Protein AF-A0A1X6NK67-F1 (afdb_monomer_lite)

Foldseek 3Di:
DADDPPQPDDPDDDDPDDDDDDDDDDDDDFFDDFDPQFKKWAWAPDDQFKTKIAIDRGRAAWPWKAKQNHTWDADNVRITMDGDPDPDGPVQKIWMWTAGPPGDIGTQGIWGGDHPDMTGRDPPPPDDDDDDDDDDDDDDDDDDDDDDDDDDPDDDDAAEAFGWQDAVPDPHHNHYDPQWGWADPDRGTTTTHGVPPDPPVPPPQDAAEAFGWQDADVDPDHNHYDPQWDWADPDRGTTTTHGPDDDD

InterPro domains:
  IPR000254 Cellulose-binding domain [PF00734] (161-189)
  IPR000254 Cellulose-binding domain [PF00734] (210-238)
  IPR000254 Cellulose-binding domain [PS00562] (165-192)
  IPR000254 Cellulose-binding domain [PS00562] (214-241)
  IPR000254 Cellulose-binding domain [PS51164] (157-193)
  IPR000254 Cellulose-binding domain [PS51164] (206-242)
  IPR000254 Cellulose-binding domain [SM00236] (160-193)
  IPR000254 Cellulose-binding domain [SM00236] (209-242)
  IPR035971 Cellulose-binding domain superfamily [SSF57180] (160-192)
  IPR035971 Cellulose-binding domain superfamily [SSF57180] (209-241)
  IPR036908 RlpA-like domain superfamily [SSF50685] (2-57)

Sequence (248 aa):
MDLCPTCPGRGDLDVATPGDGRWDVSWKVVDCPVVPGGPALYLQGSNDWYVKAQVRNVARPIAWVSIGGAPARRTHDHFWMAANPGGRGWAGRVAVSIGLAGGRVAHVGTIPIRSGVVLRGTKGRRGGGTTPATPARRKKGGRGGRRGGGGGHRRGGCAGLWGQCGGARHAGPTCCARGTACRRFHPWYSQCRPAGGGRRRRPRRQCAGLWGQCGGQLHAGPTCCARGTVCRRFHPWYSQCRPARRWA

Secondary structure (DSSP, 8-state):
----TT--STT----SS---S---------PPPPPTT--EEEESS-BTTEEEEEEES-SS-EEEEEETTEEPEEPTTS-EEEE-SSSS--TTEEEEEEEETTS-EEEEEEEE--BTSEEE-B--------------------------------S-PPBPTT-EEE-TT--S--SB-TTEEEEEEETTEEEEEES-S------TT-PBPTT-EEE-TT--S-SSB-TTEEEEEEETTEEEEEE-----

pLDDT: mean 76.85, std 19.35, range [29.0, 96.0]

Structure (mmCIF, N/CA/C/O backbone):
data_AF-A0A1X6NK67-F1
#
_entry.id   AF-A0A1X6NK67-F1
#
loop_
_atom_site.group_PDB
_atom_site.id
_atom_site.type_symbol
_atom_site.label_atom_id
_atom_site.label_alt_id
_atom_site.label_comp_id
_atom_site.label_asym_id
_atom_site.label_entity_id
_atom_site.label_seq_id
_atom_site.pdbx_PDB_ins_code
_atom_site.Cartn_x
_atom_site.Cartn_y
_atom_site.Cartn_z
_atom_site.occupancy
_atom_site.B_iso_or_equiv
_atom_site.auth_seq_id
_atom_site.auth_comp_id
_atom_site.auth_asym_id
_atom_site.auth_atom_id
_atom_site.pdbx_PDB_model_num
ATOM 1 N N . MET A 1 1 ? -3.850 5.625 13.012 1.00 67.56 1 MET A N 1
ATOM 2 C CA . MET A 1 1 ? -4.937 4.667 13.293 1.00 67.56 1 MET A CA 1
ATOM 3 C C . MET A 1 1 ? -4.357 3.278 13.296 1.00 67.56 1 MET A C 1
ATOM 5 O O . MET A 1 1 ? -3.531 2.997 12.432 1.00 67.56 1 MET A O 1
ATOM 9 N N . ASP A 1 2 ? -4.791 2.466 14.249 1.00 74.00 2 ASP A N 1
ATOM 10 C CA . ASP A 1 2 ? -4.280 1.120 14.477 1.00 74.00 2 ASP A CA 1
ATOM 11 C C . ASP A 1 2 ? -5.439 0.125 14.616 1.00 74.00 2 ASP A C 1
ATOM 13 O O . ASP A 1 2 ? -6.600 0.517 14.772 1.00 74.00 2 ASP A O 1
ATOM 17 N N . LEU A 1 3 ? -5.118 -1.159 14.518 1.00 80.69 3 LEU A N 1
ATOM 18 C CA . LEU A 1 3 ? -5.995 -2.228 14.967 1.00 80.69 3 LEU A CA 1
ATOM 19 C C . LEU A 1 3 ? -5.996 -2.233 16.501 1.00 80.69 3 LEU A C 1
ATOM 21 O O . LEU A 1 3 ? -4.939 -2.078 17.096 1.00 80.69 3 LEU A O 1
ATOM 25 N N . CYS A 1 4 ? -7.148 -2.471 17.128 1.00 83.31 4 CYS A N 1
ATOM 26 C CA . CYS A 1 4 ? -7.247 -2.722 18.567 1.00 83.31 4 CYS A CA 1
ATOM 27 C C . CYS A 1 4 ? -7.317 -4.241 18.812 1.00 83.31 4 CYS A C 1
ATOM 29 O O . CYS A 1 4 ? -8.394 -4.823 18.667 1.00 83.31 4 CYS A O 1
ATOM 31 N N . PRO A 1 5 ? -6.208 -4.931 19.145 1.00 82.19 5 PRO A N 1
ATOM 32 C CA . PRO A 1 5 ? -6.212 -6.390 19.281 1.00 82.19 5 PRO A CA 1
ATOM 33 C C . PRO A 1 5 ? -6.882 -6.864 20.577 1.00 82.19 5 PRO A C 1
ATOM 35 O O . PRO A 1 5 ? -7.204 -8.039 20.708 1.00 82.19 5 PRO A O 1
ATOM 38 N N . THR A 1 6 ? -7.048 -5.962 21.544 1.00 83.00 6 THR A N 1
ATOM 39 C CA . THR A 1 6 ? -7.580 -6.223 22.887 1.00 83.00 6 THR A CA 1
ATOM 40 C C . THR A 1 6 ? -9.040 -5.801 23.049 1.00 83.00 6 THR A C 1
ATOM 42 O O . THR A 1 6 ? -9.601 -5.988 24.127 1.00 83.00 6 THR A O 1
ATOM 45 N N . CYS A 1 7 ? -9.657 -5.236 22.007 1.00 84.38 7 CYS A N 1
ATOM 46 C CA . CYS A 1 7 ? -11.056 -4.830 22.013 1.00 84.38 7 CYS A CA 1
ATOM 47 C C . CYS A 1 7 ? -11.967 -6.076 22.010 1.00 84.38 7 CYS A C 1
ATOM 49 O O . CYS A 1 7 ? -11.909 -6.853 21.052 1.00 84.38 7 CYS A O 1
ATOM 51 N N . PRO A 1 8 ? -12.765 -6.311 23.070 1.00 79.12 8 PRO A N 1
ATOM 52 C CA . PRO A 1 8 ? -13.545 -7.541 23.223 1.00 79.12 8 PRO A CA 1
ATOM 53 C C . PRO A 1 8 ? -14.760 -7.635 22.288 1.00 79.12 8 PRO A C 1
ATOM 55 O O . PRO A 1 8 ? -15.172 -8.746 21.948 1.00 79.12 8 PRO A O 1
ATOM 58 N N . GLY A 1 9 ? -15.343 -6.505 21.880 1.00 80.44 9 GLY A N 1
ATOM 59 C CA . GLY A 1 9 ? -16.602 -6.440 21.142 1.00 80.44 9 GLY A CA 1
ATOM 60 C C . GLY A 1 9 ? -16.500 -5.827 19.745 1.00 80.44 9 GLY A C 1
ATOM 61 O O . GLY A 1 9 ? -15.597 -5.058 19.411 1.00 80.44 9 GLY A O 1
ATOM 62 N N . ARG A 1 10 ? -17.494 -6.139 18.902 1.00 82.31 10 ARG A N 1
ATOM 63 C CA . ARG A 1 10 ? -17.772 -5.336 17.702 1.00 82.31 10 ARG A CA 1
ATOM 64 C C . ARG A 1 10 ? -18.359 -4.004 18.157 1.00 82.31 10 ARG A C 1
ATOM 66 O O . ARG A 1 10 ? -19.406 -4.008 18.788 1.00 82.31 10 ARG A O 1
ATOM 73 N N . GLY A 1 11 ? -17.732 -2.894 17.783 1.00 85.31 11 GLY A N 1
ATOM 74 C CA . GLY A 1 11 ? -18.158 -1.564 18.234 1.00 85.31 11 GLY A CA 1
ATOM 75 C C . GLY A 1 11 ? -17.128 -0.871 19.117 1.00 85.31 11 GLY A C 1
ATOM 76 O O . GLY A 1 11 ? -17.154 0.350 19.220 1.00 85.31 11 GLY A O 1
ATOM 77 N N . ASP A 1 12 ? -16.186 -1.619 19.677 1.00 89.19 12 ASP A N 1
ATOM 78 C CA . ASP A 1 12 ? -15.188 -1.070 20.585 1.00 89.19 12 ASP A CA 1
ATOM 79 C C . ASP A 1 12 ? -14.117 -0.280 19.817 1.00 89.19 12 ASP A C 1
ATOM 81 O O . ASP A 1 12 ? -13.639 -0.705 18.758 1.00 89.19 12 ASP A O 1
ATOM 85 N N . LEU A 1 13 ? -13.727 0.873 20.362 1.00 87.69 13 LEU A N 1
ATOM 86 C CA . LEU A 1 13 ? -12.708 1.762 19.807 1.00 87.69 13 LEU A CA 1
ATOM 87 C C . LEU A 1 13 ? -11.645 2.060 20.868 1.00 87.69 13 LEU A C 1
ATOM 89 O O . LEU A 1 13 ? -11.980 2.354 22.011 1.00 87.69 13 LEU A O 1
ATOM 93 N N . ASP A 1 14 ? -10.376 2.042 20.460 1.00 87.00 14 ASP A N 1
ATOM 94 C CA . ASP A 1 14 ? -9.252 2.526 21.266 1.00 87.00 14 ASP A CA 1
ATOM 95 C C . ASP A 1 14 ? -8.885 3.941 20.794 1.00 87.00 14 ASP A C 1
ATOM 97 O O . ASP A 1 14 ? -8.358 4.134 19.690 1.00 87.00 14 ASP A O 1
ATOM 101 N N . VAL A 1 15 ? -9.290 4.951 21.568 1.00 86.62 15 VAL A N 1
ATOM 102 C CA . VAL A 1 15 ? -9.183 6.370 21.199 1.00 86.62 15 VAL A CA 1
ATOM 103 C C . VAL A 1 15 ? -7.924 7.001 21.788 1.00 86.62 15 VAL A C 1
ATOM 105 O O . VAL A 1 15 ? -7.499 6.679 22.886 1.00 86.62 15 VAL A O 1
ATOM 108 N N . ALA A 1 16 ? -7.325 7.944 21.057 1.00 79.19 16 ALA A N 1
ATOM 109 C CA . ALA A 1 16 ? -6.038 8.541 21.422 1.00 79.19 16 ALA A CA 1
ATOM 110 C C . ALA A 1 16 ? -6.087 9.498 22.633 1.00 79.19 16 ALA A C 1
ATOM 112 O O . ALA A 1 16 ? -5.034 9.956 23.077 1.00 79.19 16 ALA A O 1
ATOM 113 N N . THR A 1 17 ? -7.278 9.854 23.126 1.00 73.75 17 THR A N 1
ATOM 114 C CA . THR A 1 17 ? -7.430 10.795 24.241 1.00 73.75 17 THR A CA 1
ATOM 115 C C . THR A 1 17 ? -6.973 10.136 25.546 1.00 73.75 17 THR A C 1
ATOM 117 O O . THR A 1 17 ? -7.500 9.079 25.887 1.00 73.75 17 THR A O 1
ATOM 120 N N . PRO A 1 18 ? -6.030 10.735 26.295 1.00 61.00 18 PRO A N 1
ATOM 121 C CA . PRO A 1 18 ? -5.609 10.207 27.588 1.00 61.00 18 PRO A CA 1
ATOM 122 C C . PRO A 1 18 ? -6.770 10.224 28.589 1.00 61.00 18 PRO A C 1
ATOM 124 O O . PRO A 1 18 ? -7.401 11.261 28.786 1.00 61.00 18 PRO A O 1
ATOM 127 N N . GLY A 1 19 ? -7.026 9.089 29.229 1.00 64.12 19 GLY A N 1
ATOM 128 C CA . GLY A 1 19 ? -8.018 8.926 30.287 1.00 64.12 19 GLY A CA 1
ATOM 129 C C . GLY A 1 19 ? -8.094 7.463 30.711 1.00 64.12 19 GLY A C 1
ATOM 130 O O . GLY A 1 19 ? -7.788 6.570 29.918 1.00 64.12 19 GLY A O 1
ATOM 131 N N . ASP A 1 20 ? -8.460 7.207 31.958 1.00 70.81 20 ASP A N 1
ATOM 132 C CA . ASP A 1 20 ? -8.783 5.874 32.446 1.00 70.81 20 ASP A CA 1
ATOM 133 C C . ASP A 1 20 ? -10.293 5.633 32.343 1.00 70.81 20 ASP A C 1
ATOM 135 O O . ASP A 1 20 ? -11.113 6.473 32.702 1.00 70.81 20 ASP A O 1
ATOM 139 N N . GLY A 1 21 ? -10.679 4.478 31.804 1.00 78.50 21 GLY A N 1
ATOM 140 C CA . GLY A 1 21 ? -12.081 4.081 31.757 1.00 78.50 21 GLY A CA 1
ATOM 141 C C . GLY A 1 21 ? -12.489 3.336 30.496 1.00 78.50 21 GLY A C 1
ATOM 142 O O . GLY A 1 21 ? -11.739 3.187 29.532 1.00 78.50 21 GLY A O 1
ATOM 143 N N . ARG A 1 22 ? -13.719 2.831 30.542 1.00 83.75 22 ARG A N 1
ATOM 144 C CA . ARG A 1 22 ? -14.476 2.333 29.396 1.00 83.75 22 ARG A CA 1
ATOM 145 C C . ARG A 1 22 ? -15.760 3.143 29.363 1.00 83.75 22 ARG A C 1
ATOM 147 O O . ARG A 1 22 ? -16.429 3.243 30.388 1.00 83.75 22 ARG A O 1
ATOM 154 N N . TRP A 1 23 ? -16.077 3.722 28.215 1.00 84.75 23 TRP A N 1
ATOM 155 C CA . TRP A 1 23 ? -17.250 4.571 28.047 1.00 84.75 23 TRP A CA 1
ATOM 156 C C . TRP A 1 23 ? -18.179 3.960 27.013 1.00 84.75 23 TRP A C 1
ATOM 158 O O . TRP A 1 23 ? -17.719 3.492 25.968 1.00 84.75 23 TRP A O 1
ATOM 168 N N . ASP A 1 24 ? -19.479 4.018 27.286 1.00 88.44 24 ASP A N 1
ATOM 169 C CA . ASP A 1 24 ? -20.486 3.714 26.282 1.00 88.44 24 ASP A CA 1
ATOM 170 C C . ASP A 1 24 ? -20.481 4.825 25.237 1.00 88.44 24 ASP A C 1
ATOM 172 O O . ASP A 1 24 ? -20.685 6.005 25.531 1.00 88.44 24 ASP A O 1
ATOM 176 N N . VAL A 1 25 ? -20.207 4.442 23.995 1.00 86.88 25 VAL A N 1
ATOM 177 C CA . VAL A 1 25 ? -20.088 5.372 22.878 1.00 86.88 25 VAL A CA 1
ATOM 178 C C . VAL A 1 25 ? -21.004 4.952 21.744 1.00 86.88 25 VAL A C 1
ATOM 180 O O . VAL A 1 25 ? -21.196 3.770 21.467 1.00 86.88 25 VAL A O 1
ATOM 183 N N . SER A 1 26 ? -21.527 5.946 21.033 1.00 90.69 26 SER A N 1
ATOM 184 C CA . SER A 1 26 ? -22.133 5.743 19.723 1.00 90.69 26 SER A CA 1
ATOM 185 C C . SER A 1 26 ? -21.230 6.361 18.665 1.00 90.69 26 SER A C 1
ATOM 187 O O . SER A 1 26 ? -20.706 7.464 18.827 1.00 90.69 26 SER A O 1
ATOM 189 N N . TRP A 1 27 ? -21.013 5.637 17.572 1.00 91.06 27 TRP A N 1
ATOM 190 C CA . TRP A 1 27 ? -20.201 6.127 16.470 1.00 91.06 27 TRP A CA 1
ATOM 191 C C . TRP A 1 27 ? -20.790 5.716 15.132 1.00 91.06 27 TRP A C 1
ATOM 193 O O . TRP A 1 27 ? -21.501 4.721 14.997 1.00 91.06 27 TRP A O 1
ATOM 203 N N . LYS A 1 28 ? -20.462 6.509 14.115 1.00 91.00 28 LYS A N 1
ATOM 204 C CA . LYS A 1 28 ? -20.767 6.216 12.720 1.00 91.00 28 LYS A CA 1
ATOM 205 C C . LYS A 1 28 ? -19.564 6.553 11.859 1.00 91.00 28 LYS A C 1
ATOM 207 O O . LYS A 1 28 ? -18.843 7.512 12.130 1.00 91.00 28 LYS A O 1
ATOM 212 N N . VAL A 1 29 ? -19.363 5.778 10.800 1.00 86.88 29 VAL A N 1
ATOM 213 C CA . VAL A 1 29 ? -18.390 6.134 9.765 1.00 86.88 29 VAL A CA 1
ATOM 214 C C . VAL A 1 29 ? -18.924 7.349 9.011 1.00 86.88 29 VAL A C 1
ATOM 216 O O . VAL A 1 29 ? -20.074 7.352 8.574 1.00 86.88 29 VAL A O 1
ATOM 219 N N . VAL A 1 30 ? -18.089 8.371 8.854 1.00 89.38 30 VAL A N 1
ATOM 220 C CA . VAL A 1 30 ? -18.401 9.578 8.081 1.00 89.38 30 VAL A CA 1
ATOM 221 C C . VAL A 1 30 ? -17.431 9.726 6.916 1.00 89.38 30 VAL A C 1
ATOM 223 O O . VAL A 1 30 ? -16.313 9.206 6.959 1.00 89.38 30 VAL A O 1
ATOM 226 N N . ASP A 1 31 ? -17.860 10.440 5.876 1.00 89.31 31 ASP A N 1
ATOM 227 C CA . ASP A 1 31 ? -16.992 10.761 4.747 1.00 89.31 31 ASP A CA 1
ATOM 228 C C . ASP A 1 31 ? -15.830 11.650 5.234 1.00 89.31 31 ASP A C 1
ATOM 230 O O . ASP A 1 31 ? -16.035 12.671 5.892 1.00 89.31 31 ASP A O 1
ATOM 234 N N . CYS A 1 32 ? -14.592 11.258 4.927 1.00 86.00 32 CYS A N 1
ATOM 235 C CA . CYS A 1 32 ? -13.406 12.025 5.283 1.00 86.00 32 CYS A CA 1
ATOM 236 C C . CYS A 1 32 ? -13.299 13.294 4.420 1.00 86.00 32 CYS A C 1
ATOM 238 O O . CYS A 1 32 ? -13.512 13.220 3.202 1.00 86.00 32 CYS A O 1
ATOM 240 N N . PRO A 1 33 ? -12.867 14.434 4.992 1.00 88.50 33 PRO A N 1
ATOM 241 C CA . PRO A 1 33 ? -12.468 15.583 4.192 1.00 88.50 33 PRO A CA 1
ATOM 242 C C . PRO A 1 33 ? -11.281 15.191 3.303 1.00 88.50 33 PRO A C 1
ATOM 244 O O . PRO A 1 33 ? -10.284 14.638 3.772 1.00 88.50 33 PRO A O 1
ATOM 247 N N . VAL A 1 34 ? -11.393 15.453 2.001 1.00 85.81 34 VAL A N 1
ATOM 248 C CA . VAL A 1 34 ? -10.333 15.169 1.025 1.00 85.81 34 VAL A CA 1
ATOM 249 C C . VAL A 1 34 ? -9.595 16.445 0.660 1.00 85.81 34 VAL A C 1
ATOM 251 O O . VAL A 1 34 ? -10.205 17.492 0.451 1.00 85.81 34 VAL A O 1
ATOM 254 N N . VAL A 1 35 ? -8.271 16.356 0.537 1.00 82.75 35 VAL A N 1
ATOM 255 C CA . VAL A 1 35 ? -7.471 17.486 0.055 1.00 82.75 35 VAL A CA 1
ATOM 256 C C . VAL A 1 35 ? -7.536 17.581 -1.474 1.00 82.75 35 VAL A C 1
ATOM 258 O O . VAL A 1 35 ? -7.634 16.542 -2.150 1.00 82.75 35 VAL A O 1
ATOM 261 N N . PRO A 1 36 ? -7.431 18.794 -2.052 1.00 82.12 36 PRO A N 1
ATOM 262 C CA . PRO A 1 36 ? -7.308 18.972 -3.494 1.00 82.12 36 PRO A CA 1
ATOM 263 C C . PRO A 1 36 ? -6.190 18.109 -4.098 1.00 82.12 36 PRO A C 1
ATOM 265 O O . PRO A 1 36 ? -5.158 17.846 -3.478 1.00 82.12 36 PRO A O 1
ATOM 268 N N . GLY A 1 37 ? -6.400 17.644 -5.332 1.00 77.38 37 GLY A N 1
ATOM 269 C CA . GLY A 1 37 ? -5.453 16.766 -6.033 1.00 77.38 37 GLY A CA 1
ATOM 270 C C . GLY A 1 37 ? -5.796 15.272 -5.999 1.00 77.38 37 GLY A C 1
ATOM 271 O O . GLY A 1 37 ? -5.020 14.476 -6.523 1.00 77.38 37 GLY A O 1
ATOM 272 N N . GLY A 1 38 ? -6.951 14.898 -5.436 1.00 85.88 38 GLY A N 1
ATOM 273 C CA . GLY A 1 38 ? -7.543 13.563 -5.570 1.00 85.88 38 GLY A CA 1
ATOM 274 C C . GLY A 1 38 ? -6.764 12.428 -4.885 1.00 85.88 38 GLY A C 1
ATOM 275 O O . GLY A 1 38 ? -5.817 12.690 -4.132 1.00 85.88 38 GLY A O 1
ATOM 276 N N . PRO A 1 39 ? -7.163 11.164 -5.122 1.00 90.62 39 PRO A N 1
ATOM 277 C CA . PRO A 1 39 ? -6.537 9.999 -4.503 1.00 90.62 39 PRO A CA 1
ATOM 278 C C . PRO A 1 39 ? -5.036 9.908 -4.805 1.00 90.62 39 PRO A C 1
ATOM 280 O O . PRO A 1 39 ? -4.586 10.200 -5.916 1.00 90.62 39 PRO A O 1
ATOM 283 N N . ALA A 1 40 ? -4.260 9.466 -3.817 1.00 91.75 40 ALA A N 1
ATOM 284 C CA . ALA A 1 40 ? -2.813 9.298 -3.917 1.00 91.75 40 ALA A CA 1
ATOM 285 C C . ALA A 1 40 ? -2.385 7.898 -3.461 1.00 91.75 40 ALA A C 1
ATOM 287 O O . ALA A 1 40 ? -3.104 7.223 -2.723 1.00 91.75 40 ALA A O 1
ATOM 288 N N . LEU A 1 41 ? -1.199 7.469 -3.884 1.00 95.19 41 LEU A N 1
ATOM 289 C CA . LEU A 1 41 ? -0.646 6.149 -3.595 1.00 95.19 41 LEU A CA 1
ATOM 290 C C . LEU A 1 41 ? 0.749 6.268 -2.992 1.00 95.19 41 LEU A C 1
ATOM 292 O O . LEU A 1 41 ? 1.581 7.009 -3.502 1.00 95.19 41 LEU A O 1
ATOM 296 N N . TYR A 1 42 ? 1.035 5.506 -1.944 1.00 94.19 42 TYR A N 1
ATOM 297 C CA . TYR A 1 42 ? 2.400 5.279 -1.472 1.00 94.19 42 TYR A CA 1
ATOM 298 C C . TYR A 1 42 ? 2.794 3.836 -1.778 1.00 94.19 42 TYR A C 1
ATOM 300 O O . TYR A 1 42 ? 2.109 2.908 -1.347 1.00 94.19 42 TYR A O 1
ATOM 308 N N . LEU A 1 43 ? 3.874 3.641 -2.534 1.00 93.19 43 LEU A N 1
ATOM 309 C CA . LEU A 1 43 ? 4.343 2.304 -2.897 1.00 93.19 43 LEU A CA 1
ATOM 310 C C . LEU A 1 43 ? 5.479 1.846 -1.982 1.00 93.19 43 LEU A C 1
ATOM 312 O O . LEU A 1 43 ? 6.396 2.616 -1.684 1.00 93.19 43 LEU A O 1
ATOM 316 N N . GLN A 1 44 ? 5.453 0.573 -1.590 1.00 88.38 44 GLN A N 1
ATOM 317 C CA . GLN A 1 44 ? 6.485 -0.040 -0.753 1.00 88.38 44 GLN A CA 1
ATOM 318 C C . GLN A 1 44 ? 6.995 -1.331 -1.396 1.00 88.38 44 GLN A C 1
ATOM 320 O O . GLN A 1 44 ? 6.221 -2.253 -1.626 1.00 88.38 44 GLN A O 1
ATOM 325 N N . GLY A 1 45 ? 8.295 -1.415 -1.692 1.00 84.50 45 GLY A N 1
ATOM 326 C CA . GLY A 1 45 ? 8.903 -2.626 -2.268 1.00 84.50 45 GLY A CA 1
ATOM 327 C C . GLY A 1 45 ? 8.301 -3.060 -3.613 1.00 84.50 45 GLY A C 1
ATOM 328 O O . GLY A 1 45 ? 8.370 -4.233 -3.966 1.00 84.50 45 GLY A O 1
ATOM 329 N N . SER A 1 46 ? 7.677 -2.130 -4.337 1.00 88.75 46 SER A N 1
ATOM 330 C CA . SER A 1 46 ? 7.040 -2.384 -5.629 1.00 88.75 46 SER A CA 1
ATOM 331 C C . SER A 1 46 ? 8.062 -2.406 -6.762 1.00 88.75 46 SER A C 1
ATOM 333 O O . SER A 1 46 ? 9.046 -1.662 -6.738 1.00 88.75 46 SER A O 1
ATOM 335 N N . ASN A 1 47 ? 7.794 -3.242 -7.757 1.00 86.69 47 ASN A N 1
ATOM 336 C CA . ASN A 1 47 ? 8.551 -3.416 -8.988 1.00 86.69 47 ASN A CA 1
ATOM 337 C C . ASN A 1 47 ? 7.585 -3.716 -10.151 1.00 86.69 47 ASN A C 1
ATOM 339 O O . ASN A 1 47 ? 6.368 -3.686 -9.991 1.00 86.69 47 ASN A O 1
ATOM 343 N N . ASP A 1 48 ? 8.126 -3.997 -11.331 1.00 86.38 48 ASP A N 1
ATOM 344 C CA . ASP A 1 48 ? 7.329 -4.123 -12.553 1.00 86.38 48 ASP A CA 1
ATOM 345 C C . ASP A 1 48 ? 6.370 -5.325 -12.605 1.00 86.38 48 ASP A C 1
ATOM 347 O O . ASP A 1 48 ? 5.439 -5.370 -13.410 1.00 86.38 48 ASP A O 1
ATOM 351 N N . TRP A 1 49 ? 6.596 -6.301 -11.732 1.00 84.12 49 TRP A N 1
ATOM 352 C CA . TRP A 1 49 ? 5.842 -7.551 -11.650 1.00 84.12 49 TRP A CA 1
ATOM 353 C C . TRP A 1 49 ? 4.933 -7.605 -10.430 1.00 84.12 49 TRP A C 1
ATOM 355 O O . TRP A 1 49 ? 4.123 -8.519 -10.292 1.00 84.12 49 TRP A O 1
ATOM 365 N N . TYR A 1 50 ? 5.098 -6.655 -9.516 1.00 87.31 50 TYR A N 1
ATOM 366 C CA . TYR A 1 50 ? 4.449 -6.669 -8.224 1.00 87.31 50 TYR A CA 1
ATOM 367 C C . TYR A 1 50 ? 4.341 -5.258 -7.668 1.00 87.31 50 TYR A C 1
ATOM 369 O O . TYR A 1 50 ? 5.339 -4.555 -7.504 1.00 87.31 50 TYR A O 1
ATOM 377 N N . VAL A 1 51 ? 3.133 -4.862 -7.294 1.00 93.12 51 VAL A N 1
ATOM 378 C CA . VAL A 1 51 ? 2.879 -3.559 -6.686 1.00 93.12 51 VAL A CA 1
ATOM 379 C C . VAL A 1 51 ? 2.187 -3.761 -5.349 1.00 93.12 51 VAL A C 1
ATOM 381 O O . VAL A 1 51 ? 1.188 -4.470 -5.249 1.00 93.12 51 VAL A O 1
ATOM 384 N N . LYS A 1 52 ? 2.722 -3.089 -4.329 1.00 94.31 52 LYS A N 1
ATOM 385 C CA . LYS A 1 52 ? 2.166 -2.970 -2.982 1.00 94.31 52 LYS A CA 1
ATOM 386 C C . LYS A 1 52 ? 1.921 -1.494 -2.702 1.00 94.31 52 LYS A C 1
ATOM 388 O O . LYS A 1 52 ? 2.862 -0.729 -2.473 1.00 94.31 52 LYS A O 1
ATOM 393 N N . ALA A 1 53 ? 0.654 -1.103 -2.760 1.00 95.69 53 ALA A N 1
ATOM 394 C CA . ALA A 1 53 ? 0.210 0.281 -2.737 1.00 95.69 53 ALA A CA 1
ATOM 395 C C . ALA A 1 53 ? -0.672 0.570 -1.520 1.00 95.69 53 ALA A C 1
ATOM 397 O O . ALA A 1 53 ? -1.670 -0.106 -1.284 1.00 95.69 53 ALA A O 1
ATOM 398 N N . GLN A 1 54 ? -0.332 1.608 -0.765 1.00 96.00 54 GLN A N 1
ATOM 399 C CA . GLN A 1 54 ? -1.215 2.184 0.240 1.00 96.00 54 GLN A CA 1
ATOM 400 C C . GLN A 1 54 ? -1.992 3.330 -0.401 1.00 96.00 54 GLN A C 1
ATOM 402 O O . GLN A 1 54 ? -1.399 4.293 -0.891 1.00 96.00 54 GLN A O 1
ATOM 407 N N . VAL A 1 55 ? -3.316 3.221 -0.384 1.00 94.56 55 VAL A N 1
ATOM 408 C CA . VAL A 1 55 ? -4.227 4.253 -0.884 1.00 94.56 55 VAL A CA 1
ATOM 409 C C . VAL A 1 55 ? -4.387 5.353 0.158 1.00 94.56 55 VAL A C 1
ATOM 411 O O . VAL A 1 55 ? -4.509 5.080 1.351 1.00 94.56 55 VAL A O 1
ATOM 414 N N . ARG A 1 56 ? -4.380 6.604 -0.300 1.00 92.44 56 ARG A N 1
ATOM 415 C CA . ARG A 1 56 ? -4.488 7.810 0.524 1.00 92.44 56 ARG A CA 1
ATOM 416 C C . ARG A 1 56 ? -5.451 8.810 -0.117 1.00 92.44 56 ARG A C 1
ATOM 418 O O . ARG A 1 56 ? -5.657 8.782 -1.329 1.00 92.44 56 ARG A O 1
ATOM 425 N N . ASN A 1 57 ? -5.964 9.736 0.694 1.00 91.81 57 ASN A N 1
ATOM 426 C CA . ASN A 1 57 ? -6.819 10.849 0.263 1.00 91.81 57 ASN A CA 1
ATOM 427 C C . ASN A 1 57 ? -8.101 10.409 -0.474 1.00 91.81 57 ASN A C 1
ATOM 429 O O . ASN A 1 57 ? -8.397 10.878 -1.573 1.00 91.81 57 ASN A O 1
ATOM 433 N N . VAL A 1 58 ? -8.843 9.475 0.124 1.00 91.69 58 VAL A N 1
ATOM 434 C CA . VAL A 1 58 ? -10.174 9.054 -0.333 1.00 91.69 58 VAL A CA 1
ATOM 435 C C . VAL A 1 58 ? -11.196 9.335 0.763 1.00 91.69 58 VAL A C 1
ATOM 437 O O . VAL A 1 58 ? -10.897 9.155 1.938 1.00 91.69 58 VAL A O 1
ATOM 440 N N . ALA A 1 59 ? -12.393 9.780 0.374 1.00 87.06 59 ALA A N 1
ATOM 441 C CA . ALA A 1 59 ? -13.428 10.190 1.325 1.00 87.06 59 ALA A CA 1
ATOM 442 C C . ALA A 1 59 ? -14.104 9.004 2.027 1.00 87.06 59 ALA A C 1
ATOM 444 O O . ALA A 1 59 ? -14.655 9.160 3.104 1.00 87.06 59 ALA A O 1
ATOM 445 N N . ARG A 1 60 ? -14.092 7.815 1.418 1.00 89.56 60 ARG A N 1
ATOM 446 C CA . ARG A 1 60 ? -14.851 6.651 1.888 1.00 89.56 60 ARG A CA 1
ATOM 447 C C . ARG A 1 60 ? -13.962 5.434 2.102 1.00 89.56 60 ARG A C 1
ATOM 449 O O . ARG A 1 60 ? -12.912 5.342 1.457 1.00 89.56 60 ARG A O 1
ATOM 456 N N . PRO A 1 61 ? -14.398 4.472 2.937 1.00 90.56 61 PRO A N 1
ATOM 457 C CA . PRO A 1 61 ? -13.743 3.177 3.042 1.00 90.56 61 PRO A CA 1
ATOM 458 C C . PRO A 1 61 ? -13.567 2.520 1.671 1.00 90.56 61 PRO A C 1
ATOM 460 O O . PRO A 1 61 ? -14.436 2.604 0.802 1.00 90.56 61 PRO A O 1
ATOM 463 N N . ILE A 1 62 ? -12.429 1.859 1.484 1.00 92.81 62 ILE A N 1
ATOM 464 C CA . ILE A 1 62 ? -12.072 1.202 0.226 1.00 92.81 62 ILE A CA 1
ATOM 465 C C . ILE A 1 62 ? -12.648 -0.212 0.239 1.00 92.81 62 ILE A C 1
ATOM 467 O O . ILE A 1 62 ? -12.281 -1.014 1.097 1.00 92.81 62 ILE A O 1
ATOM 471 N N . ALA A 1 63 ? -13.518 -0.514 -0.721 1.00 87.56 63 ALA A N 1
ATOM 472 C CA . ALA A 1 63 ? -14.104 -1.838 -0.907 1.00 87.56 63 ALA A CA 1
ATOM 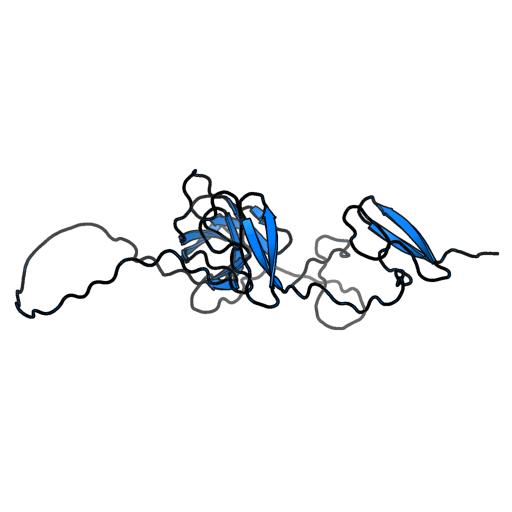473 C C . ALA A 1 63 ? -13.167 -2.762 -1.701 1.00 87.56 63 ALA A C 1
ATOM 475 O O . ALA A 1 63 ? -12.996 -3.926 -1.348 1.00 87.56 63 ALA A O 1
ATOM 476 N N . TRP A 1 64 ? -12.525 -2.242 -2.751 1.00 90.00 64 TRP A N 1
ATOM 477 C CA . TRP A 1 64 ? -11.593 -3.000 -3.586 1.00 90.00 64 TRP A CA 1
ATOM 478 C C . TRP A 1 64 ? -10.578 -2.089 -4.279 1.00 90.00 64 TRP A C 1
ATOM 480 O O . TRP A 1 64 ? -10.797 -0.886 -4.437 1.00 90.00 64 TRP A O 1
ATOM 490 N N . VAL A 1 65 ? -9.467 -2.670 -4.732 1.00 93.62 65 VAL A N 1
ATOM 491 C CA . VAL A 1 65 ? -8.464 -1.988 -5.560 1.00 93.62 65 VAL A CA 1
ATOM 492 C C . VAL A 1 65 ? -8.095 -2.883 -6.739 1.00 93.62 65 VAL A C 1
ATOM 494 O O . VAL A 1 65 ? -7.927 -4.089 -6.575 1.00 93.62 65 VAL A O 1
ATOM 497 N N . SER A 1 66 ? -7.956 -2.288 -7.921 1.00 88.44 66 SER A N 1
ATOM 498 C CA . SER A 1 66 ? -7.397 -2.928 -9.112 1.00 88.44 66 SER A CA 1
ATOM 499 C C . SER A 1 66 ? -6.104 -2.227 -9.514 1.00 88.44 66 SER A C 1
ATOM 501 O O . SER A 1 66 ? -6.047 -0.994 -9.563 1.00 88.44 66 SER A O 1
ATOM 503 N N . ILE A 1 67 ? -5.068 -3.016 -9.788 1.00 91.88 67 ILE A N 1
ATOM 504 C CA . ILE A 1 67 ? -3.722 -2.553 -10.125 1.00 91.88 67 ILE A CA 1
ATOM 505 C C . ILE A 1 67 ? -3.320 -3.198 -11.450 1.00 91.88 67 ILE A C 1
ATOM 507 O O . ILE A 1 67 ? -3.181 -4.414 -11.542 1.00 91.88 67 ILE A O 1
ATOM 511 N N . GLY A 1 68 ? -3.173 -2.387 -12.496 1.00 87.75 68 GLY A N 1
ATOM 512 C CA . GLY A 1 68 ? -2.835 -2.869 -13.837 1.00 87.75 68 GLY A CA 1
ATOM 513 C C . GLY A 1 68 ? -3.880 -3.828 -14.411 1.00 87.75 68 GLY A C 1
ATOM 514 O O . GLY A 1 68 ? -3.525 -4.714 -15.178 1.00 87.75 68 GLY A O 1
ATOM 515 N N . GLY A 1 69 ? -5.143 -3.692 -13.991 1.00 82.06 69 GLY A N 1
ATOM 516 C CA . GLY A 1 69 ? -6.244 -4.594 -14.340 1.00 82.06 69 GLY A CA 1
ATOM 517 C C . GLY A 1 69 ? -6.394 -5.799 -13.406 1.00 82.06 69 GLY A C 1
ATOM 518 O O . GLY A 1 69 ? -7.464 -6.399 -13.369 1.00 82.06 69 GLY A O 1
ATOM 519 N N . ALA A 1 70 ? -5.389 -6.121 -12.589 1.00 83.19 70 ALA A N 1
ATOM 520 C CA . ALA A 1 70 ? -5.457 -7.242 -11.656 1.00 83.19 70 ALA A CA 1
ATOM 521 C C . ALA A 1 70 ? -6.168 -6.858 -10.345 1.00 83.19 70 ALA A C 1
ATOM 523 O O . ALA A 1 70 ? -5.923 -5.765 -9.820 1.00 83.19 70 ALA A O 1
ATOM 524 N N . PRO A 1 71 ? -7.014 -7.735 -9.774 1.00 85.56 71 PRO A N 1
ATOM 525 C CA . PRO A 1 71 ? -7.592 -7.512 -8.454 1.00 85.56 71 PRO A CA 1
ATOM 526 C C . PRO A 1 71 ? -6.496 -7.549 -7.382 1.00 85.56 71 PRO A C 1
ATOM 528 O O . PRO A 1 71 ? -5.703 -8.488 -7.311 1.00 85.56 71 PRO A O 1
ATOM 531 N N . ALA A 1 72 ? -6.449 -6.523 -6.534 1.00 91.25 72 ALA A N 1
ATOM 532 C CA . ALA A 1 72 ? -5.477 -6.434 -5.455 1.00 91.25 72 ALA A CA 1
ATOM 533 C C . ALA A 1 72 ? -6.042 -6.992 -4.145 1.00 91.25 72 ALA A C 1
ATOM 535 O O . ALA A 1 72 ? -7.210 -6.794 -3.807 1.00 91.25 72 ALA A O 1
ATOM 536 N N . ARG A 1 73 ? -5.184 -7.645 -3.361 1.00 88.88 73 ARG A N 1
ATOM 537 C CA . ARG A 1 73 ? -5.517 -8.160 -2.029 1.00 88.88 73 ARG A CA 1
ATOM 538 C C . ARG A 1 73 ? -5.102 -7.169 -0.953 1.00 88.88 73 ARG A C 1
ATOM 540 O O . ARG A 1 73 ? -3.977 -6.671 -0.976 1.00 88.88 73 ARG A O 1
ATOM 547 N N . ARG A 1 74 ? -5.988 -6.920 0.011 1.00 87.38 74 ARG A N 1
ATOM 548 C CA . ARG A 1 74 ? -5.678 -6.106 1.189 1.00 87.38 74 ARG A CA 1
ATOM 549 C C . ARG A 1 74 ? -4.746 -6.865 2.135 1.00 87.38 74 ARG A C 1
ATOM 551 O O . ARG A 1 74 ? -4.932 -8.056 2.375 1.00 87.38 74 ARG A O 1
ATOM 558 N N . THR A 1 75 ? -3.764 -6.167 2.686 1.00 84.69 75 THR A N 1
ATOM 559 C CA . THR A 1 75 ? -2.838 -6.678 3.698 1.00 84.69 75 THR A CA 1
ATOM 560 C C . THR A 1 75 ? -3.187 -6.175 5.092 1.00 84.69 75 THR A C 1
ATOM 562 O O . THR A 1 75 ? -3.910 -5.190 5.256 1.00 84.69 75 THR A O 1
ATOM 565 N N . HIS A 1 76 ? -2.617 -6.828 6.108 1.00 82.81 76 HIS A N 1
ATOM 566 C CA . HIS A 1 76 ? -2.760 -6.411 7.504 1.00 82.81 76 HIS A CA 1
ATOM 567 C C . HIS A 1 76 ? -2.139 -5.030 7.780 1.00 82.81 76 HIS A C 1
ATOM 569 O O . HIS A 1 76 ? -2.600 -4.322 8.661 1.00 82.81 76 HIS A O 1
ATOM 575 N N . ASP A 1 77 ? -1.125 -4.613 7.015 1.00 82.88 77 ASP A N 1
ATOM 576 C CA . ASP A 1 77 ? -0.432 -3.326 7.175 1.00 82.88 77 ASP A CA 1
ATOM 577 C C . ASP A 1 77 ? -1.053 -2.189 6.342 1.00 82.88 77 ASP A C 1
ATOM 579 O O . ASP A 1 77 ? -0.403 -1.184 6.063 1.00 82.88 77 ASP A O 1
ATOM 583 N N . HIS A 1 78 ? -2.328 -2.327 5.960 1.00 87.44 78 HIS A N 1
ATOM 584 C CA . HIS A 1 78 ? -3.099 -1.326 5.210 1.00 87.44 78 HIS A CA 1
ATOM 585 C C . HIS A 1 78 ? -2.559 -1.017 3.801 1.00 87.44 78 HIS A C 1
ATOM 587 O O . HIS A 1 78 ? -2.725 0.095 3.290 1.00 87.44 78 HIS A O 1
ATOM 593 N N . PHE A 1 79 ? -1.965 -2.009 3.139 1.00 94.00 79 PHE A N 1
ATOM 594 C CA . PHE A 1 79 ? -1.624 -1.957 1.719 1.00 94.00 79 PHE A CA 1
ATOM 595 C C . PHE A 1 79 ? -2.562 -2.839 0.888 1.00 94.00 79 PHE A C 1
ATOM 597 O O . PHE A 1 79 ? -3.304 -3.681 1.393 1.00 94.00 79 PHE A O 1
ATOM 604 N N . TRP A 1 80 ? -2.507 -2.628 -0.420 1.00 95.56 80 TRP A N 1
ATOM 605 C CA . TRP A 1 80 ? -3.132 -3.449 -1.443 1.00 95.56 80 TRP A CA 1
ATOM 606 C C . TRP A 1 80 ? -2.046 -3.998 -2.355 1.00 95.56 80 TRP A C 1
ATOM 608 O O . TRP A 1 80 ? -1.194 -3.243 -2.826 1.00 95.56 80 TRP A O 1
ATOM 618 N N . MET A 1 81 ? -2.059 -5.308 -2.573 1.00 92.81 81 MET A N 1
ATOM 619 C CA . MET A 1 81 ? -1.016 -6.014 -3.310 1.00 92.81 81 MET A CA 1
ATOM 620 C C . MET A 1 81 ? -1.585 -6.718 -4.529 1.00 92.81 81 MET A C 1
ATOM 622 O O . MET A 1 81 ? -2.560 -7.459 -4.409 1.00 92.81 81 MET A O 1
ATOM 626 N N . ALA A 1 82 ? -0.938 -6.536 -5.674 1.00 88.12 82 ALA A N 1
ATOM 627 C CA . ALA A 1 82 ? -1.213 -7.299 -6.883 1.00 88.12 82 ALA A CA 1
ATOM 628 C C . ALA A 1 82 ? 0.097 -7.717 -7.550 1.00 88.12 82 ALA A C 1
ATOM 630 O O . ALA A 1 82 ? 1.051 -6.935 -7.619 1.00 88.12 82 ALA A O 1
ATOM 631 N N . ALA A 1 83 ? 0.116 -8.948 -8.052 1.00 85.88 83 ALA A N 1
ATOM 632 C CA . ALA A 1 83 ? 1.120 -9.411 -8.996 1.00 85.88 83 ALA A CA 1
ATOM 633 C C . ALA A 1 83 ? 0.609 -9.185 -10.423 1.00 85.88 83 ALA A C 1
ATOM 635 O O . ALA A 1 83 ? -0.601 -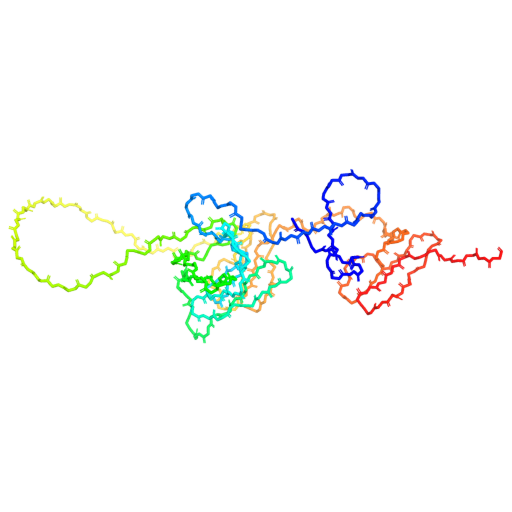9.179 -10.661 1.00 85.88 83 ALA A O 1
ATOM 636 N N . ASN A 1 84 ? 1.526 -8.996 -11.364 1.00 77.12 84 ASN A N 1
ATOM 637 C CA . ASN A 1 84 ? 1.176 -8.873 -12.768 1.00 77.12 84 ASN A CA 1
ATOM 638 C C . ASN A 1 84 ? 0.651 -10.223 -13.302 1.00 77.12 84 ASN A C 1
ATOM 640 O O . ASN A 1 84 ? 1.350 -11.230 -13.171 1.00 77.12 84 ASN A O 1
ATOM 644 N N . PRO A 1 85 ? -0.560 -10.263 -13.887 1.00 64.56 85 PRO A N 1
ATOM 645 C CA . PRO A 1 85 ? -1.170 -11.502 -14.358 1.00 64.56 85 PRO A CA 1
ATOM 646 C C . PRO A 1 85 ? -0.631 -11.976 -15.716 1.00 64.56 85 PRO A C 1
ATOM 648 O O . PRO A 1 85 ? -0.797 -13.143 -16.056 1.00 64.56 85 PRO A O 1
ATOM 651 N N . GLY A 1 86 ? -0.007 -11.101 -16.509 1.00 64.56 86 GLY A N 1
ATOM 652 C CA . GLY A 1 86 ? 0.549 -11.441 -17.816 1.00 64.56 86 GLY A CA 1
ATOM 653 C C . GLY A 1 86 ? 2.061 -11.563 -17.724 1.00 64.56 86 GLY A C 1
ATOM 654 O O . GLY A 1 86 ? 2.705 -10.715 -17.120 1.00 64.56 86 GLY A O 1
ATOM 655 N N . GLY A 1 87 ? 2.662 -12.571 -18.359 1.00 65.81 87 GLY A N 1
ATOM 656 C CA . GLY A 1 87 ? 4.117 -12.810 -18.376 1.00 65.81 87 GLY A CA 1
ATOM 657 C C . GLY A 1 87 ? 4.996 -11.680 -18.956 1.00 65.81 87 GLY A C 1
ATOM 658 O O . GLY A 1 87 ? 6.149 -11.924 -19.302 1.00 65.81 87 GLY A O 1
ATOM 659 N N . ARG A 1 88 ? 4.480 -10.450 -19.077 1.00 73.94 88 ARG A N 1
ATOM 660 C CA . ARG A 1 88 ? 5.189 -9.202 -19.370 1.00 73.94 88 ARG A CA 1
ATOM 661 C C . ARG A 1 88 ? 4.881 -8.178 -18.279 1.00 73.94 88 ARG A C 1
ATOM 663 O O . ARG A 1 88 ? 3.714 -7.909 -18.016 1.00 73.94 88 ARG A O 1
ATOM 670 N N . GLY A 1 89 ? 5.925 -7.595 -17.693 1.00 77.69 89 GLY A N 1
ATOM 671 C CA . GLY A 1 89 ? 5.831 -6.579 -16.648 1.00 77.69 89 GLY A CA 1
ATOM 672 C C . GLY A 1 89 ? 5.081 -5.315 -17.097 1.00 77.69 89 GLY A C 1
ATOM 673 O O . GLY A 1 89 ? 4.826 -5.111 -18.284 1.00 77.69 89 GLY A O 1
ATOM 674 N N . TRP A 1 90 ? 4.707 -4.460 -16.146 1.00 86.06 90 TRP A N 1
ATOM 675 C CA . TRP A 1 90 ? 3.963 -3.219 -16.395 1.00 86.06 90 TRP A CA 1
ATOM 676 C C . TRP A 1 90 ? 4.798 -2.083 -17.034 1.00 86.06 90 TRP A C 1
ATOM 678 O O . TRP A 1 90 ? 4.349 -0.938 -17.098 1.00 86.06 90 TRP A O 1
ATOM 688 N N . ALA A 1 91 ? 6.009 -2.364 -17.525 1.00 88.75 91 ALA A N 1
ATOM 689 C CA . ALA A 1 91 ? 6.912 -1.401 -18.161 1.00 88.75 91 ALA A CA 1
ATOM 690 C C . ALA A 1 91 ? 7.149 -0.121 -17.326 1.00 88.75 91 ALA A C 1
ATOM 692 O O . ALA A 1 91 ? 7.246 0.997 -17.838 1.00 88.75 91 ALA A O 1
ATOM 693 N N . GLY A 1 92 ? 7.224 -0.280 -16.007 1.00 89.06 92 GLY A N 1
ATOM 694 C CA . GLY A 1 92 ? 7.499 0.760 -15.027 1.00 89.06 92 GLY A CA 1
ATOM 695 C C . GLY A 1 92 ? 6.313 1.669 -14.714 1.00 89.06 92 GLY A C 1
ATOM 696 O O . GLY A 1 92 ? 6.495 2.631 -13.961 1.00 89.06 92 GLY A O 1
ATOM 697 N N . ARG A 1 93 ? 5.111 1.422 -15.254 1.00 91.12 93 ARG A N 1
ATOM 698 C CA . ARG A 1 93 ? 3.927 2.262 -15.004 1.00 91.12 93 ARG A CA 1
ATOM 699 C C . ARG A 1 93 ? 2.664 1.431 -14.855 1.00 91.12 93 ARG A C 1
ATOM 701 O O . ARG A 1 93 ? 2.403 0.545 -15.648 1.00 91.12 93 ARG A O 1
ATOM 708 N N . VAL A 1 94 ? 1.821 1.776 -13.890 1.00 91.69 94 VAL A N 1
ATOM 709 C CA . VAL A 1 94 ? 0.609 1.005 -13.606 1.00 91.69 94 VAL A CA 1
ATOM 710 C C . VAL A 1 94 ? -0.605 1.908 -13.438 1.00 91.69 94 VAL A C 1
ATOM 712 O O . VAL A 1 94 ? -0.524 2.972 -12.821 1.00 91.69 94 VAL A O 1
ATOM 715 N N . ALA A 1 95 ? -1.731 1.494 -14.016 1.00 90.19 95 ALA A N 1
ATOM 716 C CA . ALA A 1 95 ? -3.021 2.131 -13.795 1.00 90.19 95 ALA A CA 1
ATOM 717 C C . ALA A 1 95 ? -3.660 1.580 -12.517 1.00 90.19 95 ALA A C 1
ATOM 719 O O . ALA A 1 95 ? -3.672 0.366 -12.314 1.00 90.19 95 ALA A O 1
ATOM 720 N N . VAL A 1 96 ? -4.198 2.455 -11.667 1.00 92.62 96 VAL A N 1
ATOM 721 C CA . VAL A 1 96 ? -4.860 2.043 -10.420 1.00 92.62 96 VAL A CA 1
ATOM 722 C C . VAL A 1 96 ? -6.279 2.595 -10.349 1.00 92.62 96 VAL A C 1
ATOM 724 O O . VAL A 1 96 ? -6.502 3.800 -10.520 1.00 92.62 96 VAL A O 1
ATOM 727 N N . SER A 1 97 ? -7.224 1.700 -10.060 1.00 88.56 97 SER A N 1
ATOM 728 C CA . SER A 1 97 ? -8.636 2.014 -9.820 1.00 88.56 97 SER A CA 1
ATOM 729 C C . SER A 1 97 ? -9.041 1.559 -8.422 1.00 88.56 97 SER A C 1
ATOM 731 O O . SER A 1 97 ? -8.642 0.484 -7.976 1.00 88.56 97 SER A O 1
ATOM 733 N N . ILE A 1 98 ? -9.817 2.389 -7.728 1.00 92.25 98 ILE A N 1
ATOM 734 C CA . ILE A 1 98 ? -10.205 2.186 -6.331 1.00 92.25 98 ILE A CA 1
ATOM 735 C C . ILE A 1 98 ? -11.730 2.181 -6.257 1.00 92.25 98 ILE A C 1
ATOM 737 O O . ILE A 1 98 ? -12.365 3.189 -6.562 1.00 92.25 98 ILE A O 1
ATOM 741 N N . GLY A 1 99 ? -12.316 1.070 -5.828 1.00 89.56 99 GLY A N 1
ATOM 742 C CA . GLY A 1 99 ? -13.730 0.996 -5.482 1.00 89.56 99 GLY A CA 1
ATOM 743 C C . GLY A 1 99 ? -13.958 1.454 -4.053 1.00 89.56 99 GLY A C 1
ATOM 744 O O . GLY A 1 99 ? -13.356 0.921 -3.120 1.00 89.56 99 GLY A O 1
ATOM 745 N N . LEU A 1 100 ? -14.834 2.432 -3.871 1.00 87.31 100 LEU A N 1
ATOM 746 C CA . LEU A 1 100 ? -15.236 2.947 -2.570 1.00 87.31 100 LEU A CA 1
ATOM 747 C C . LEU A 1 100 ? -16.547 2.296 -2.122 1.00 87.31 100 LEU A C 1
ATOM 749 O O . LEU A 1 100 ? -17.385 1.916 -2.944 1.00 87.31 100 LEU A O 1
ATOM 753 N N . ALA A 1 101 ? -16.745 2.207 -0.808 1.00 83.81 101 ALA A N 1
ATOM 754 C CA . ALA A 1 101 ? -18.021 1.809 -0.229 1.00 83.81 101 ALA A CA 1
ATOM 755 C C . ALA A 1 101 ? -19.169 2.674 -0.795 1.00 83.81 101 ALA A C 1
ATOM 757 O O . ALA A 1 101 ? -19.044 3.897 -0.933 1.00 83.81 101 ALA A O 1
ATOM 758 N N . GLY A 1 102 ? -20.279 2.027 -1.161 1.00 82.69 102 GLY A N 1
ATOM 759 C CA . GLY A 1 102 ? -21.391 2.664 -1.875 1.00 82.69 102 GLY A CA 1
ATOM 760 C C . GLY A 1 102 ? -21.222 2.734 -3.400 1.00 82.69 102 GLY A C 1
ATOM 761 O O . GLY A 1 102 ? -21.894 3.530 -4.043 1.00 82.69 102 GLY A O 1
ATOM 762 N N . GLY A 1 103 ? -20.311 1.947 -3.987 1.00 78.00 103 GLY A N 1
ATOM 763 C CA . GLY A 1 103 ? -20.260 1.687 -5.435 1.00 78.00 103 GLY A CA 1
ATOM 764 C C . GLY A 1 103 ? -19.548 2.742 -6.289 1.00 78.00 103 GLY A C 1
ATOM 765 O O . GLY A 1 103 ? -19.407 2.563 -7.496 1.00 78.00 103 GLY A O 1
ATOM 766 N N . ARG A 1 104 ? -19.050 3.833 -5.694 1.00 82.88 104 ARG A N 1
ATOM 767 C CA . ARG A 1 104 ? -18.286 4.863 -6.421 1.00 82.88 104 ARG A CA 1
ATOM 768 C C . ARG A 1 104 ? -16.884 4.357 -6.759 1.00 82.88 104 ARG A C 1
ATOM 770 O O . ARG A 1 104 ? -16.219 3.772 -5.909 1.00 82.88 104 ARG A O 1
ATOM 777 N N . VAL A 1 105 ? -16.391 4.663 -7.957 1.00 83.69 105 VAL A N 1
ATOM 778 C CA . VAL A 1 105 ? -15.018 4.337 -8.374 1.00 83.69 105 VAL A CA 1
ATOM 779 C C . VAL A 1 105 ? -14.181 5.608 -8.465 1.00 83.69 105 VAL A C 1
ATOM 781 O O . VAL A 1 105 ? -14.561 6.580 -9.117 1.00 83.69 105 VAL A O 1
ATOM 784 N N . ALA A 1 106 ? -13.027 5.600 -7.805 1.00 82.50 106 ALA A N 1
ATOM 785 C CA . ALA A 1 106 ? -12.029 6.650 -7.871 1.00 82.50 106 ALA A CA 1
ATOM 786 C C . ALA A 1 106 ? -10.825 6.155 -8.683 1.00 82.50 106 ALA A C 1
ATOM 788 O O . ALA A 1 106 ? -10.129 5.213 -8.299 1.00 82.50 106 ALA A O 1
ATOM 789 N N . HIS A 1 107 ? -10.569 6.794 -9.822 1.00 78.12 107 HIS A N 1
ATOM 790 C CA . HIS A 1 107 ? -9.417 6.471 -10.658 1.00 78.12 107 HIS A CA 1
ATOM 791 C C . HIS A 1 107 ? -8.225 7.337 -10.260 1.00 78.12 107 HIS A C 1
ATOM 793 O O . HIS A 1 107 ? -8.313 8.565 -10.282 1.00 78.12 107 HIS A O 1
ATOM 799 N N . VAL A 1 108 ? -7.097 6.700 -9.935 1.00 85.25 108 VAL A N 1
ATOM 800 C CA . VAL A 1 108 ? -5.822 7.414 -9.767 1.00 85.25 108 VAL A CA 1
ATOM 801 C C . VAL A 1 108 ? -5.268 7.771 -11.147 1.00 85.25 108 VAL A C 1
ATOM 803 O O . VAL A 1 108 ? -4.749 8.861 -11.337 1.00 85.25 108 VAL A O 1
ATOM 806 N N . GLY A 1 109 ? -5.435 6.883 -12.132 1.00 82.12 109 GLY A N 1
ATOM 807 C CA . GLY A 1 109 ? -4.791 6.973 -13.443 1.00 82.12 109 GLY A CA 1
ATOM 808 C C . GLY A 1 109 ? -3.471 6.202 -13.467 1.00 82.12 109 GLY A C 1
ATOM 809 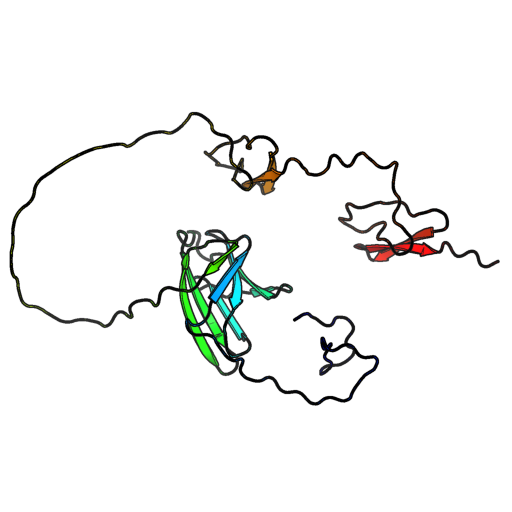O O . GLY A 1 109 ? -3.220 5.361 -12.601 1.00 82.12 109 GLY A O 1
ATOM 810 N N . THR A 1 110 ? -2.633 6.473 -14.467 1.00 89.69 110 THR A N 1
ATOM 811 C CA . THR A 1 110 ? -1.344 5.790 -14.634 1.00 89.69 110 THR A CA 1
ATOM 812 C C . THR A 1 110 ? -0.256 6.474 -13.813 1.00 89.69 110 THR A C 1
ATOM 814 O O . THR A 1 110 ? 0.048 7.651 -14.020 1.00 89.69 110 THR A O 1
ATOM 817 N N . ILE A 1 111 ? 0.374 5.723 -12.912 1.00 91.25 111 ILE A N 1
ATOM 818 C CA . ILE A 1 111 ? 1.484 6.184 -12.071 1.00 91.25 111 ILE A CA 1
ATOM 819 C C . ILE A 1 111 ? 2.781 5.441 -12.411 1.00 91.25 111 ILE A C 1
ATOM 821 O O . ILE A 1 111 ? 2.726 4.287 -12.831 1.00 91.25 111 ILE A O 1
ATOM 825 N N . PRO A 1 112 ? 3.961 6.062 -12.236 1.00 93.50 112 PRO A N 1
ATOM 826 C CA . PRO A 1 112 ? 5.224 5.335 -12.311 1.00 93.50 112 PRO A CA 1
ATOM 827 C C . PRO A 1 112 ? 5.382 4.406 -11.099 1.00 93.50 112 PRO A C 1
ATOM 829 O O . PRO A 1 112 ? 5.020 4.775 -9.985 1.00 93.50 112 PRO A O 1
ATOM 832 N N . ILE A 1 113 ? 5.975 3.229 -11.278 1.00 91.81 113 ILE A N 1
ATOM 833 C CA . ILE A 1 113 ? 6.246 2.290 -10.185 1.00 91.81 113 ILE A CA 1
ATOM 834 C C . ILE A 1 113 ? 7.499 2.764 -9.438 1.00 91.81 113 ILE A C 1
ATOM 836 O O . ILE A 1 113 ? 8.624 2.384 -9.753 1.00 91.81 113 ILE A O 1
ATOM 840 N N . ARG A 1 114 ? 7.304 3.655 -8.459 1.00 89.69 114 ARG A N 1
ATOM 841 C CA . ARG A 1 114 ? 8.373 4.200 -7.607 1.00 89.69 114 ARG A CA 1
ATOM 842 C C . ARG A 1 114 ? 8.041 4.006 -6.136 1.00 89.69 114 ARG A C 1
ATOM 844 O O . ARG A 1 114 ? 7.084 4.587 -5.633 1.00 89.69 114 ARG A O 1
ATOM 851 N N . SER A 1 115 ? 8.852 3.200 -5.459 1.00 87.56 115 SER A N 1
ATOM 852 C CA . SER A 1 115 ? 8.714 2.951 -4.023 1.00 87.56 115 SER A CA 1
ATOM 853 C C . SER A 1 115 ? 9.273 4.105 -3.192 1.00 87.56 115 SER A C 1
ATOM 855 O O . SER A 1 115 ? 10.243 4.744 -3.592 1.00 87.56 115 SER A O 1
ATOM 857 N N . GLY A 1 116 ? 8.685 4.352 -2.021 1.00 84.50 116 GLY A N 1
ATOM 858 C CA . GLY A 1 116 ? 9.181 5.340 -1.056 1.00 84.50 116 GLY A CA 1
ATOM 859 C C . GLY A 1 116 ? 8.699 6.777 -1.276 1.00 84.50 116 GLY A C 1
ATOM 860 O O . GLY A 1 116 ? 9.027 7.643 -0.473 1.00 84.50 116 GLY A O 1
ATOM 861 N N . VAL A 1 117 ? 7.889 7.035 -2.305 1.00 80.94 117 VAL A N 1
ATOM 862 C CA . VAL A 1 117 ? 7.326 8.361 -2.602 1.00 80.94 117 VAL A CA 1
ATOM 863 C C . VAL A 1 117 ? 5.803 8.310 -2.685 1.00 80.94 117 VAL A C 1
ATOM 865 O O . VAL A 1 117 ? 5.223 7.275 -3.018 1.00 80.94 117 VAL A O 1
ATOM 868 N N . VAL A 1 118 ? 5.146 9.435 -2.390 1.00 90.31 118 VAL A N 1
ATOM 869 C CA . VAL A 1 118 ? 3.704 9.592 -2.621 1.00 90.31 118 VAL A CA 1
ATOM 870 C C . VAL A 1 118 ? 3.482 9.974 -4.079 1.00 90.31 118 VAL A C 1
ATOM 872 O O . VAL A 1 118 ? 3.992 10.980 -4.568 1.00 90.31 118 VAL A O 1
ATOM 875 N N . LEU A 1 119 ? 2.711 9.154 -4.775 1.00 91.38 119 LEU A N 1
ATOM 876 C CA . LEU A 1 119 ? 2.389 9.284 -6.180 1.00 91.38 119 LEU A CA 1
ATOM 877 C C . LEU A 1 119 ? 0.952 9.757 -6.329 1.00 91.38 119 LEU A C 1
ATOM 879 O O . LEU A 1 119 ? 0.024 9.201 -5.743 1.00 91.38 119 LEU A O 1
ATOM 883 N N . ARG A 1 120 ? 0.775 10.770 -7.164 1.00 87.69 120 ARG A N 1
ATOM 884 C CA . ARG A 1 120 ? -0.528 11.196 -7.661 1.00 87.69 120 ARG A CA 1
ATOM 885 C C . ARG A 1 120 ? -0.569 10.827 -9.129 1.00 87.69 120 ARG A C 1
ATOM 887 O O . ARG A 1 120 ? 0.448 10.948 -9.817 1.00 87.69 120 ARG A O 1
ATOM 894 N N . GLY A 1 121 ? -1.695 10.311 -9.595 1.00 71.88 121 GLY A N 1
ATOM 895 C CA . GLY A 1 121 ? -1.783 9.993 -11.007 1.00 71.88 121 GLY A CA 1
ATOM 896 C C . GLY A 1 121 ? -1.866 11.254 -11.848 1.00 71.88 121 GLY A C 1
ATOM 897 O O . GLY A 1 121 ? -2.354 12.302 -11.425 1.00 71.88 121 GLY A O 1
ATOM 898 N N . THR A 1 122 ? -1.343 11.151 -13.060 1.00 63.97 122 THR A N 1
ATOM 899 C CA . THR A 1 122 ? -1.580 12.152 -14.090 1.00 63.97 122 THR A CA 1
ATOM 900 C C . THR A 1 122 ? -3.019 11.961 -14.543 1.00 63.97 122 THR A C 1
ATOM 902 O O . THR A 1 122 ? -3.346 10.856 -14.985 1.00 63.97 122 THR A O 1
ATOM 905 N N . LYS A 1 123 ? -3.883 12.984 -14.439 1.00 54.56 123 LYS A N 1
ATOM 906 C CA . LYS A 1 123 ? -5.193 12.953 -15.108 1.00 54.56 123 LYS A CA 1
ATOM 907 C C . LYS A 1 123 ? -4.929 12.546 -16.557 1.00 54.56 123 LYS A C 1
ATOM 909 O O . LYS A 1 123 ? -4.308 13.305 -17.299 1.00 54.56 123 LYS A O 1
ATOM 914 N N . GLY A 1 124 ? -5.320 11.330 -16.935 1.00 44.91 124 GLY A N 1
ATOM 915 C CA . GLY A 1 124 ? -5.285 10.933 -18.331 1.00 44.91 124 GLY A CA 1
ATOM 916 C C . GLY A 1 124 ? -6.122 11.957 -19.080 1.00 44.91 124 GLY A C 1
ATOM 917 O O . GLY A 1 124 ? -7.265 12.206 -18.690 1.00 44.91 124 GLY A O 1
ATOM 918 N N . ARG A 1 125 ? -5.554 12.598 -20.106 1.00 37.59 125 ARG A N 1
ATOM 919 C CA . ARG A 1 125 ? -6.378 13.259 -21.118 1.00 37.59 125 ARG A CA 1
ATOM 920 C C . ARG A 1 125 ? -7.384 12.204 -21.565 1.00 37.59 125 ARG A C 1
ATOM 922 O O . ARG A 1 125 ? -6.985 11.192 -22.135 1.00 37.59 125 ARG A O 1
ATOM 929 N N . ARG A 1 126 ? -8.658 12.395 -21.218 1.00 39.16 126 ARG A N 1
ATOM 930 C CA . ARG A 1 126 ? -9.744 11.592 -21.773 1.00 39.16 126 ARG A CA 1
ATOM 931 C C . ARG A 1 126 ? -9.634 11.734 -23.287 1.00 39.16 126 ARG A C 1
ATOM 933 O O . ARG A 1 126 ? -9.694 12.851 -23.792 1.00 39.16 126 ARG A O 1
ATOM 940 N N . GLY A 1 127 ? -9.404 10.621 -23.974 1.00 39.94 127 GLY A N 1
ATOM 941 C CA . GLY A 1 127 ? -9.614 10.549 -25.410 1.00 39.94 127 GLY A CA 1
ATOM 942 C C . GLY A 1 127 ? -11.084 10.849 -25.683 1.00 39.94 127 GLY A C 1
ATOM 943 O O . GLY A 1 127 ? -11.951 10.113 -25.221 1.00 39.94 127 GLY A O 1
ATOM 944 N N . GLY A 1 128 ? -11.342 11.965 -26.359 1.00 31.09 128 GLY A N 1
ATOM 945 C CA . GLY A 1 128 ? -12.584 12.241 -27.077 1.00 31.09 128 GLY A CA 1
ATOM 946 C C . GLY A 1 128 ? -12.298 12.080 -28.570 1.00 31.09 128 GLY A C 1
ATOM 947 O O . GLY A 1 128 ? -11.233 12.495 -29.025 1.00 31.09 128 GLY A O 1
ATOM 948 N N . GLY A 1 129 ? -13.190 11.385 -29.274 1.00 30.17 129 GLY A N 1
ATOM 949 C CA . GLY A 1 129 ? -12.989 10.857 -30.623 1.00 30.17 129 GLY A CA 1
ATOM 950 C C . GLY A 1 129 ? -12.960 11.869 -31.779 1.00 30.17 129 GLY A C 1
ATOM 951 O O . GLY A 1 129 ? -13.243 13.050 -31.612 1.00 30.17 129 GLY A O 1
ATOM 952 N N . THR A 1 130 ? -12.561 11.321 -32.936 1.00 31.88 130 THR A N 1
ATOM 953 C CA . THR A 1 130 ? -12.987 11.583 -34.339 1.00 31.88 130 THR A CA 1
ATOM 954 C C . THR A 1 130 ? -14.008 12.719 -34.531 1.00 31.88 130 THR A C 1
ATOM 956 O O . THR A 1 130 ? -15.042 12.694 -33.874 1.00 31.88 130 THR A O 1
ATOM 959 N N . THR A 1 131 ? -13.853 13.724 -35.415 1.00 31.00 131 THR A N 1
ATOM 960 C CA . THR A 1 131 ? -13.433 13.768 -36.853 1.00 31.00 131 THR A CA 1
ATOM 961 C C . THR A 1 131 ? -13.323 15.269 -37.309 1.00 31.00 131 THR A C 1
ATOM 963 O O . THR A 1 131 ? -13.525 16.130 -36.458 1.00 31.00 131 THR A O 1
ATOM 966 N N . PRO A 1 132 ? -13.113 15.658 -38.595 1.00 40.56 132 PRO A N 1
ATOM 967 C CA . PRO A 1 132 ? -11.870 15.766 -39.383 1.00 40.56 132 PRO A CA 1
ATOM 968 C C . PRO A 1 132 ? -11.481 17.220 -39.828 1.00 40.56 132 PRO A C 1
ATOM 970 O O . PRO A 1 132 ? -12.266 18.144 -39.688 1.00 40.56 132 PRO A O 1
ATOM 973 N N . ALA A 1 133 ? -10.252 17.364 -40.371 1.00 29.38 133 ALA A N 1
ATOM 974 C CA . ALA A 1 133 ? -9.657 18.358 -41.315 1.00 29.38 133 ALA A CA 1
ATOM 975 C C . ALA A 1 133 ? -10.212 19.813 -41.411 1.00 29.38 133 ALA A C 1
ATOM 977 O O . ALA A 1 133 ? -11.406 20.038 -41.529 1.00 29.38 133 ALA A O 1
ATOM 978 N N . THR A 1 134 ? -9.412 20.887 -41.550 1.00 30.00 134 THR A N 1
ATOM 979 C CA . THR A 1 134 ? -8.496 21.232 -42.683 1.00 30.00 134 THR A CA 1
ATOM 980 C C . THR A 1 134 ? -7.728 22.565 -42.351 1.00 30.00 134 THR A C 1
ATOM 982 O O . THR A 1 134 ? -7.949 23.111 -41.274 1.00 30.00 134 THR A O 1
ATOM 985 N N . PRO A 1 135 ? -6.831 23.145 -43.190 1.00 41.72 135 PRO A N 1
ATOM 986 C CA . PRO A 1 135 ? -5.384 22.920 -43.223 1.00 41.72 135 PRO A CA 1
ATOM 987 C C . PRO A 1 135 ? -4.479 24.127 -42.846 1.00 41.72 135 PRO A C 1
ATOM 989 O O . PRO A 1 135 ? -4.848 25.291 -42.913 1.00 41.72 135 PRO A O 1
ATOM 992 N N . ALA A 1 136 ? -3.219 23.771 -42.569 1.00 33.38 136 ALA A N 1
ATOM 993 C CA . ALA A 1 136 ? -1.954 24.431 -42.929 1.00 33.38 136 ALA A CA 1
ATOM 994 C C . ALA A 1 136 ? -1.735 25.946 -42.701 1.00 33.38 136 ALA A C 1
ATOM 996 O O . ALA A 1 136 ? -2.214 26.795 -43.447 1.00 33.38 136 ALA A O 1
ATOM 997 N N . ARG A 1 137 ? -0.706 26.263 -41.893 1.00 33.94 137 ARG A N 1
ATOM 998 C CA . ARG A 1 137 ? 0.263 27.300 -42.284 1.00 33.94 137 ARG A CA 1
ATOM 999 C C . ARG A 1 137 ? 1.703 26.911 -41.949 1.00 33.94 137 ARG A C 1
ATOM 1001 O O . ARG A 1 137 ? 2.068 26.572 -40.832 1.00 33.94 137 ARG A O 1
ATOM 1008 N N . ARG A 1 138 ? 2.499 26.957 -43.008 1.00 34.56 138 ARG A N 1
ATOM 1009 C CA . ARG A 1 138 ? 3.898 26.570 -43.175 1.00 34.56 138 ARG A CA 1
ATOM 1010 C C . ARG A 1 138 ? 4.816 27.699 -42.688 1.00 34.56 138 ARG A C 1
ATOM 1012 O O . ARG A 1 138 ? 4.662 28.821 -43.161 1.00 34.56 138 ARG A O 1
ATOM 1019 N N . LYS A 1 139 ? 5.825 27.410 -41.858 1.00 35.78 139 LYS A N 1
ATOM 1020 C CA . LYS A 1 139 ? 7.081 28.186 -41.836 1.00 35.78 139 LYS A CA 1
ATOM 1021 C C . LYS A 1 139 ? 8.292 27.270 -41.639 1.00 35.78 139 LYS A C 1
ATOM 1023 O O . LYS A 1 139 ? 8.351 26.464 -40.720 1.00 35.78 139 LYS A O 1
ATOM 1028 N N . LYS A 1 140 ? 9.211 27.399 -42.598 1.00 29.00 140 LYS A N 1
ATOM 1029 C CA . LYS A 1 140 ? 10.526 26.762 -42.710 1.00 29.00 140 LYS A CA 1
ATOM 1030 C C . LYS A 1 140 ? 11.515 27.357 -41.700 1.00 29.00 140 LYS A C 1
ATOM 1032 O O . LYS A 1 140 ? 11.483 28.562 -41.481 1.00 29.00 140 LYS A O 1
ATOM 1037 N N . GLY A 1 141 ? 12.505 26.544 -41.322 1.00 30.50 141 GLY A N 1
ATOM 1038 C CA . GLY A 1 141 ? 13.910 26.971 -41.298 1.00 30.50 141 GLY A CA 1
ATOM 1039 C C . GLY A 1 141 ? 14.623 26.861 -39.950 1.00 30.50 141 GLY A C 1
ATOM 1040 O O . GLY A 1 141 ? 14.239 27.527 -39.001 1.00 30.50 141 GLY A O 1
ATOM 1041 N N . GLY A 1 142 ? 15.713 26.083 -39.908 1.00 31.22 142 GLY A N 1
ATOM 1042 C CA . GLY A 1 142 ? 16.730 26.175 -38.853 1.00 31.22 142 GLY A CA 1
ATOM 1043 C C . GLY A 1 142 ? 17.534 24.891 -38.640 1.00 31.22 142 GLY A C 1
ATOM 1044 O O . GLY A 1 142 ? 17.093 24.001 -37.928 1.00 31.22 142 GLY A O 1
ATOM 1045 N N . ARG A 1 143 ? 18.702 24.789 -39.285 1.00 33.75 143 ARG A N 1
ATOM 1046 C CA . ARG A 1 143 ? 19.681 23.686 -39.203 1.00 33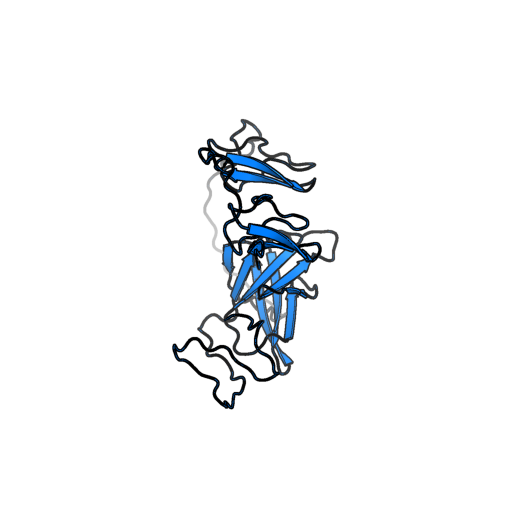.75 143 ARG A CA 1
ATOM 1047 C C . ARG A 1 143 ? 20.524 23.733 -37.915 1.00 33.75 143 ARG A C 1
ATOM 1049 O O . ARG A 1 143 ? 20.829 24.813 -37.432 1.00 33.75 143 ARG A O 1
ATOM 1056 N N . GLY A 1 144 ? 21.057 22.563 -37.539 1.00 30.28 144 GLY A N 1
ATOM 1057 C CA . GLY A 1 144 ? 22.285 22.384 -36.739 1.00 30.28 144 GLY A CA 1
ATOM 1058 C C . GLY A 1 144 ? 22.014 21.765 -35.364 1.00 30.28 144 GLY A C 1
ATOM 1059 O O . GLY A 1 144 ? 21.115 22.200 -34.670 1.00 30.28 144 GLY A O 1
ATOM 1060 N N . GLY A 1 145 ? 22.694 20.729 -34.880 1.00 33.28 145 GLY A N 1
ATOM 1061 C CA . GLY A 1 145 ? 23.831 19.959 -35.366 1.00 33.28 145 GLY A CA 1
ATOM 1062 C C . GLY A 1 145 ? 23.981 18.705 -34.487 1.00 33.28 145 GLY A C 1
ATOM 1063 O O . GLY A 1 145 ? 23.483 18.641 -33.366 1.00 33.28 145 GLY A O 1
ATOM 1064 N N . ARG A 1 146 ? 24.621 17.678 -35.047 1.00 39.62 146 ARG A N 1
ATOM 1065 C CA . ARG A 1 146 ? 24.878 16.360 -34.447 1.00 39.62 146 ARG A CA 1
ATOM 1066 C C . ARG A 1 146 ? 25.833 16.425 -33.246 1.00 39.62 146 ARG A C 1
ATOM 1068 O O . ARG A 1 146 ? 26.801 17.175 -33.297 1.00 39.62 146 ARG A O 1
ATOM 1075 N N . ARG A 1 147 ? 25.623 15.514 -32.287 1.00 38.38 147 ARG A N 1
ATOM 1076 C CA . ARG A 1 147 ? 26.588 14.639 -31.563 1.00 38.38 147 ARG A CA 1
ATOM 1077 C C . ARG A 1 147 ? 25.714 13.778 -30.626 1.00 38.38 147 ARG A C 1
ATOM 1079 O O . ARG A 1 147 ? 24.962 14.331 -29.843 1.00 38.38 147 ARG A O 1
ATOM 1086 N N . GLY A 1 148 ? 25.586 12.457 -30.743 1.00 35.88 148 GLY A N 1
ATOM 1087 C CA . GLY A 1 148 ? 26.605 11.449 -31.020 1.00 35.88 148 GLY A CA 1
ATOM 1088 C C . GLY A 1 148 ? 27.234 11.033 -29.690 1.00 35.88 148 GLY A C 1
ATOM 1089 O O . GLY A 1 148 ? 28.058 11.776 -29.173 1.00 35.88 148 GLY A O 1
ATOM 1090 N N . GLY A 1 149 ? 26.823 9.890 -29.130 1.00 37.00 149 GLY A N 1
ATOM 1091 C CA . GLY A 1 149 ? 27.383 9.377 -27.875 1.00 37.00 149 GLY A CA 1
ATOM 1092 C C . GLY A 1 149 ? 26.667 8.144 -27.326 1.00 37.00 149 GLY A C 1
ATOM 1093 O O . GLY A 1 149 ? 26.055 8.200 -26.265 1.00 37.00 149 GLY A O 1
ATOM 1094 N N . GLY A 1 150 ? 26.713 7.041 -28.074 1.00 35.91 150 GLY A N 1
ATOM 1095 C CA . GLY A 1 150 ? 26.451 5.708 -27.538 1.00 35.91 150 GLY A CA 1
ATOM 1096 C C . GLY A 1 150 ? 27.679 5.137 -26.820 1.00 35.91 150 GLY A C 1
ATOM 1097 O O . GLY A 1 150 ? 28.801 5.563 -27.075 1.00 35.91 150 GLY A O 1
ATOM 1098 N N . GLY A 1 151 ? 27.442 4.116 -25.992 1.00 38.28 151 GLY A N 1
ATOM 1099 C CA . GLY A 1 151 ? 28.450 3.134 -25.577 1.00 38.28 151 GLY A CA 1
ATOM 1100 C C . GLY A 1 151 ? 29.165 3.422 -24.255 1.00 38.28 151 GLY A C 1
ATOM 1101 O O . GLY A 1 151 ? 29.859 4.419 -24.110 1.00 38.28 151 GLY A O 1
ATOM 1102 N N . GLY A 1 152 ? 29.047 2.497 -23.296 1.00 34.66 152 GLY A N 1
ATOM 1103 C CA . GLY A 1 152 ? 29.822 2.564 -22.055 1.00 34.66 152 GLY A CA 1
ATOM 1104 C C . GLY A 1 152 ? 29.570 1.445 -21.047 1.00 34.66 152 GLY A C 1
ATOM 1105 O O . GLY A 1 152 ? 29.550 1.692 -19.845 1.00 34.66 152 GLY A O 1
ATOM 1106 N N . HIS A 1 153 ? 29.357 0.210 -21.507 1.00 51.62 153 HIS A N 1
ATOM 1107 C CA . HIS A 1 153 ? 29.451 -0.953 -20.631 1.00 51.62 153 HIS A CA 1
ATOM 1108 C C . HIS A 1 153 ? 30.909 -1.145 -20.177 1.00 51.62 153 HIS A C 1
ATOM 1110 O O . HIS A 1 153 ? 31.794 -1.371 -20.993 1.00 51.62 153 HIS A O 1
ATOM 1116 N N . ARG A 1 154 ? 31.073 -1.167 -18.846 1.00 46.47 154 ARG A N 1
ATOM 1117 C CA . ARG A 1 154 ? 32.181 -1.719 -18.039 1.00 46.47 154 ARG A CA 1
ATOM 1118 C C . ARG A 1 154 ? 33.446 -0.864 -17.860 1.00 46.47 154 ARG A C 1
ATOM 1120 O O . ARG A 1 154 ? 34.452 -1.078 -18.521 1.00 46.47 154 ARG A O 1
ATOM 1127 N N . ARG A 1 155 ? 33.459 -0.105 -16.755 1.00 45.25 155 ARG A N 1
ATOM 1128 C CA . ARG A 1 155 ? 34.386 -0.337 -15.625 1.00 45.25 155 ARG A CA 1
ATOM 1129 C C . ARG A 1 155 ? 33.609 -0.210 -14.312 1.00 45.25 155 ARG A C 1
ATOM 1131 O O . ARG A 1 155 ? 32.851 0.732 -14.119 1.00 45.25 155 ARG A O 1
ATOM 1138 N N . GLY A 1 156 ? 33.697 -1.258 -13.494 1.00 56.31 156 GLY A N 1
ATOM 1139 C CA . GLY A 1 156 ? 32.795 -1.563 -12.384 1.00 56.31 156 GLY A CA 1
ATOM 1140 C C . GLY A 1 156 ? 32.834 -0.551 -11.245 1.00 56.31 156 GLY A C 1
ATOM 1141 O O . GLY A 1 156 ? 33.707 -0.614 -10.388 1.00 56.31 156 GLY A O 1
ATOM 1142 N N . GLY A 1 157 ? 31.834 0.325 -11.199 1.00 76.62 157 GLY A N 1
ATOM 1143 C CA . GLY A 1 157 ? 31.444 0.983 -9.959 1.00 76.62 157 GLY A CA 1
ATOM 1144 C C . GLY A 1 157 ? 30.615 0.014 -9.124 1.00 76.62 157 GLY A C 1
ATOM 1145 O O . GLY A 1 157 ? 29.748 -0.676 -9.659 1.00 76.62 157 GLY A O 1
ATOM 1146 N N . CYS A 1 158 ? 30.868 -0.067 -7.823 1.00 86.38 158 CYS A N 1
ATOM 1147 C CA . CYS A 1 158 ? 30.010 -0.856 -6.952 1.00 86.38 158 CYS A CA 1
ATOM 1148 C C . CYS A 1 158 ? 28.612 -0.235 -6.837 1.00 86.38 158 CYS A C 1
ATOM 1150 O O . CYS A 1 158 ? 28.463 0.987 -6.855 1.00 86.38 158 CYS A O 1
ATOM 1152 N N . ALA A 1 159 ? 27.583 -1.073 -6.694 1.00 87.50 159 ALA A N 1
ATOM 1153 C CA . ALA A 1 159 ? 26.223 -0.614 -6.450 1.00 87.50 159 ALA A CA 1
ATOM 1154 C C . ALA A 1 159 ? 26.166 0.227 -5.167 1.00 87.50 159 ALA A C 1
ATOM 1156 O O . ALA A 1 159 ? 26.716 -0.152 -4.132 1.00 87.50 159 ALA A O 1
ATOM 1157 N N . GLY A 1 160 ? 25.488 1.373 -5.233 1.00 85.19 160 GLY A N 1
ATOM 1158 C CA . GLY A 1 160 ? 25.242 2.215 -4.064 1.00 85.19 160 GLY A CA 1
ATOM 1159 C C . GLY A 1 160 ? 24.385 1.512 -3.006 1.00 85.19 160 GLY A C 1
ATOM 1160 O O . GLY A 1 160 ? 23.799 0.457 -3.254 1.00 85.19 160 GLY A O 1
ATOM 1161 N N . LEU A 1 161 ? 24.280 2.118 -1.821 1.00 81.44 161 LEU A N 1
ATOM 1162 C CA . LEU A 1 161 ? 23.367 1.664 -0.773 1.00 81.44 161 LEU A CA 1
ATOM 1163 C C . LEU A 1 161 ? 21.944 1.494 -1.347 1.00 81.44 161 LEU A C 1
ATOM 1165 O O . LEU A 1 161 ? 21.440 2.374 -2.037 1.00 81.44 161 LEU A O 1
ATOM 1169 N N . TRP A 1 162 ? 21.319 0.350 -1.071 1.00 82.88 162 TRP A N 1
ATOM 1170 C CA . TRP A 1 162 ? 20.027 -0.103 -1.612 1.00 82.88 162 TRP A CA 1
ATOM 1171 C C . TRP A 1 162 ? 20.003 -0.477 -3.106 1.00 82.88 162 TRP A C 1
ATOM 1173 O O . TRP A 1 162 ? 18.964 -0.914 -3.605 1.00 82.88 162 TRP A O 1
ATOM 1183 N N . GLY A 1 163 ? 21.128 -0.377 -3.817 1.00 85.31 163 GLY A N 1
ATOM 1184 C CA . GLY A 1 163 ? 21.261 -0.812 -5.208 1.00 85.31 163 GLY A CA 1
ATOM 1185 C C . GLY A 1 163 ? 21.296 -2.336 -5.362 1.00 85.31 163 GLY A C 1
ATOM 1186 O O . GLY A 1 163 ? 21.670 -3.055 -4.435 1.00 85.31 163 GLY A O 1
ATOM 1187 N N . GLN A 1 164 ? 20.910 -2.842 -6.538 1.00 89.69 164 GLN A N 1
ATOM 1188 C CA . GLN A 1 164 ? 21.023 -4.268 -6.851 1.00 89.69 164 GLN A CA 1
ATOM 1189 C C . GLN A 1 164 ? 22.486 -4.649 -7.079 1.00 89.69 164 GLN A C 1
ATOM 1191 O O . GLN A 1 164 ? 23.183 -4.025 -7.876 1.00 89.69 164 GLN A O 1
ATOM 1196 N N . CYS A 1 165 ? 22.920 -5.703 -6.403 1.00 91.94 165 CYS A N 1
ATOM 1197 C CA . CYS A 1 165 ? 24.288 -6.209 -6.433 1.00 91.94 165 CYS A CA 1
ATOM 1198 C C . CYS A 1 165 ? 24.371 -7.689 -6.830 1.00 91.94 165 CYS A C 1
ATOM 1200 O O . CYS A 1 165 ? 25.408 -8.326 -6.685 1.00 91.94 165 CYS A O 1
ATOM 1202 N N . GLY A 1 166 ? 23.263 -8.279 -7.275 1.00 91.19 166 GLY A N 1
ATOM 1203 C CA . GLY A 1 166 ? 23.220 -9.680 -7.668 1.00 91.19 166 GLY A CA 1
ATOM 1204 C C . GLY A 1 166 ? 21.812 -10.167 -7.981 1.00 91.19 166 GLY A C 1
ATOM 1205 O O . GLY A 1 166 ? 20.835 -9.418 -7.899 1.00 91.19 166 GLY A O 1
ATOM 1206 N N . GLY A 1 167 ? 21.734 -11.445 -8.337 1.00 88.12 167 GLY A N 1
ATOM 1207 C CA . GLY A 1 167 ? 20.534 -12.094 -8.848 1.00 88.12 167 GLY A CA 1
ATOM 1208 C C . GLY A 1 167 ? 20.832 -12.852 -10.135 1.00 88.12 167 GLY A C 1
ATOM 1209 O O . GLY A 1 167 ? 21.710 -12.461 -10.903 1.00 88.12 167 GLY A O 1
ATOM 1210 N N . ALA A 1 168 ? 20.133 -13.953 -10.377 1.00 80.75 168 ALA A N 1
ATOM 1211 C CA . ALA A 1 168 ? 20.259 -14.697 -11.617 1.00 80.75 168 ALA A CA 1
ATOM 1212 C C . ALA A 1 168 ? 19.953 -13.782 -12.821 1.00 80.75 168 ALA A C 1
ATOM 1214 O O . ALA A 1 168 ? 18.999 -13.005 -12.810 1.00 80.75 168 ALA A O 1
ATOM 1215 N N . ARG A 1 169 ? 20.829 -13.837 -13.835 1.00 82.56 169 ARG A N 1
ATOM 1216 C CA . ARG A 1 169 ? 20.859 -12.943 -15.013 1.00 82.56 169 ARG A CA 1
ATOM 1217 C C . ARG A 1 169 ? 21.120 -11.448 -14.726 1.00 82.56 169 ARG A C 1
ATOM 1219 O O . ARG A 1 169 ? 20.955 -10.629 -15.626 1.00 82.56 169 ARG A O 1
ATOM 1226 N N . HIS A 1 170 ? 21.568 -11.065 -13.525 1.00 84.50 170 HIS A N 1
ATOM 1227 C CA . HIS A 1 170 ? 21.990 -9.684 -13.237 1.00 84.50 170 HIS A CA 1
ATOM 1228 C C . HIS A 1 170 ? 23.288 -9.342 -13.980 1.00 84.50 170 HIS A C 1
ATOM 1230 O O . HIS A 1 170 ? 24.348 -9.872 -13.661 1.00 84.50 170 HIS A O 1
ATOM 1236 N N . ALA A 1 171 ? 23.205 -8.436 -14.956 1.00 84.31 171 ALA A N 1
ATOM 1237 C CA . ALA A 1 171 ? 24.354 -7.952 -15.732 1.00 84.31 171 ALA A CA 1
ATOM 1238 C C . ALA A 1 171 ? 25.037 -6.711 -15.116 1.00 84.31 171 ALA A C 1
ATOM 1240 O O . ALA A 1 171 ? 26.001 -6.189 -15.681 1.00 84.31 171 ALA A O 1
ATOM 1241 N N . GLY A 1 172 ? 24.503 -6.206 -13.997 1.00 84.25 172 GLY A N 1
ATOM 1242 C CA . GLY A 1 172 ? 24.982 -5.006 -13.317 1.00 84.25 172 GLY A CA 1
ATOM 1243 C C . GLY A 1 172 ? 26.126 -5.267 -12.327 1.00 84.25 172 GLY A C 1
ATOM 1244 O O . GLY A 1 172 ? 26.711 -6.350 -12.307 1.00 84.25 172 GLY A O 1
ATOM 1245 N N . PRO A 1 173 ? 26.462 -4.277 -11.483 1.00 85.44 173 PRO A N 1
ATOM 1246 C CA . PRO A 1 173 ? 27.546 -4.412 -10.515 1.00 85.44 173 PRO A CA 1
ATOM 1247 C C . PRO A 1 173 ? 27.256 -5.520 -9.502 1.00 85.44 173 PRO A C 1
ATOM 1249 O O . PRO A 1 173 ? 26.126 -5.659 -9.039 1.00 85.44 173 PRO A O 1
ATOM 1252 N N . THR A 1 174 ? 28.284 -6.296 -9.159 1.00 89.50 174 THR A N 1
ATOM 1253 C CA . THR A 1 174 ? 28.213 -7.402 -8.187 1.00 89.50 174 THR A CA 1
ATOM 1254 C C . THR A 1 174 ? 28.843 -7.061 -6.834 1.00 89.50 174 THR A C 1
ATOM 1256 O O . THR A 1 174 ? 28.744 -7.831 -5.881 1.00 89.50 174 THR A O 1
ATOM 1259 N N . CYS A 1 175 ? 29.469 -5.888 -6.728 1.00 86.25 175 CYS A N 1
ATOM 1260 C CA . CYS A 1 175 ? 30.001 -5.336 -5.487 1.00 86.25 175 CYS A CA 1
ATOM 1261 C C . CYS A 1 175 ? 29.132 -4.180 -4.982 1.00 86.25 175 CYS A C 1
ATOM 1263 O O . CYS A 1 175 ? 28.359 -3.591 -5.739 1.00 86.25 175 CYS A O 1
ATOM 1265 N N . CYS A 1 176 ? 29.278 -3.847 -3.700 1.00 91.69 176 CYS A N 1
ATOM 1266 C CA . CYS A 1 176 ? 28.550 -2.774 -3.031 1.00 91.69 176 CYS A CA 1
ATOM 1267 C C . CYS A 1 176 ? 29.495 -1.656 -2.582 1.00 91.69 176 CYS A C 1
ATOM 1269 O O . CYS A 1 176 ? 30.661 -1.911 -2.283 1.00 91.69 176 CYS A O 1
ATOM 1271 N N . ALA A 1 177 ? 29.011 -0.413 -2.582 1.00 87.50 177 ALA A N 1
ATOM 1272 C CA . ALA A 1 177 ? 29.774 0.756 -2.163 1.00 87.50 177 ALA A CA 1
ATOM 1273 C C . ALA A 1 177 ? 30.330 0.575 -0.739 1.00 87.50 177 ALA A C 1
ATOM 1275 O O . ALA A 1 177 ? 29.791 -0.184 0.072 1.00 87.50 177 ALA A O 1
ATOM 1276 N N . ARG A 1 178 ? 31.421 1.275 -0.418 1.00 80.56 178 ARG A N 1
ATOM 1277 C CA . ARG A 1 178 ? 32.135 1.112 0.857 1.00 80.56 178 ARG A CA 1
ATOM 1278 C C . ARG A 1 178 ? 31.181 1.247 2.054 1.00 80.56 178 ARG A C 1
ATOM 1280 O O . ARG A 1 178 ? 30.366 2.161 2.103 1.00 80.56 178 ARG A O 1
ATOM 1287 N N . GLY A 1 179 ? 31.275 0.326 3.016 1.00 78.00 179 GLY A N 1
ATOM 1288 C CA . GLY A 1 179 ? 30.369 0.284 4.172 1.00 78.00 179 GLY A CA 1
ATOM 1289 C C . GLY A 1 179 ? 29.005 -0.362 3.894 1.00 78.00 179 GLY A C 1
ATOM 1290 O O . GLY A 1 179 ? 28.130 -0.325 4.760 1.00 78.00 179 GLY A O 1
ATOM 1291 N N . THR A 1 180 ? 28.817 -0.986 2.727 1.00 85.06 180 THR A N 1
ATOM 1292 C CA . THR A 1 180 ? 27.612 -1.746 2.361 1.00 85.06 180 THR A CA 1
ATOM 1293 C C . THR A 1 180 ? 27.964 -3.156 1.873 1.00 85.06 180 THR A C 1
ATOM 1295 O O . THR A 1 180 ? 29.076 -3.399 1.415 1.00 85.06 180 THR A O 1
ATOM 1298 N N . ALA A 1 181 ? 27.046 -4.110 2.033 1.00 86.69 181 ALA A N 1
ATOM 1299 C CA . ALA A 1 181 ? 27.246 -5.520 1.705 1.00 86.69 181 ALA A CA 1
ATOM 1300 C C . ALA A 1 181 ? 26.097 -6.051 0.847 1.00 86.69 181 ALA A C 1
A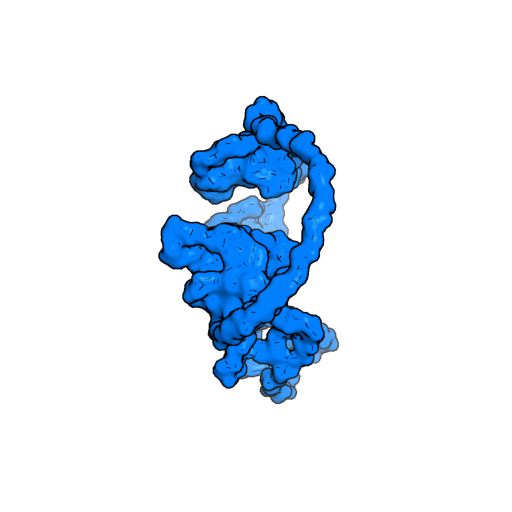TOM 1302 O O . ALA A 1 181 ? 24.930 -5.714 1.074 1.00 86.69 181 ALA A O 1
ATOM 1303 N N . CYS A 1 182 ? 26.432 -6.906 -0.119 1.00 88.12 182 CYS A N 1
ATOM 1304 C CA . CYS A 1 182 ? 25.451 -7.488 -1.018 1.00 88.12 182 CYS A CA 1
ATOM 1305 C C . CYS A 1 182 ? 24.685 -8.620 -0.334 1.00 88.12 182 CYS A C 1
ATOM 1307 O O . CYS A 1 182 ? 25.250 -9.676 -0.053 1.00 88.12 182 CYS A O 1
ATOM 1309 N N . ARG A 1 183 ? 23.394 -8.420 -0.061 1.00 87.38 183 ARG A N 1
ATOM 1310 C CA . ARG A 1 183 ? 22.549 -9.418 0.603 1.00 87.38 183 ARG A CA 1
ATOM 1311 C C . ARG A 1 183 ? 21.559 -10.018 -0.388 1.00 87.38 183 ARG A C 1
ATOM 1313 O O . ARG A 1 183 ? 20.744 -9.290 -0.950 1.00 87.38 183 ARG A O 1
ATOM 1320 N N . ARG A 1 184 ? 21.602 -11.341 -0.575 1.00 86.44 184 ARG A N 1
ATOM 1321 C CA . ARG A 1 184 ? 20.622 -12.075 -1.391 1.00 86.44 184 ARG A CA 1
ATOM 1322 C C . ARG A 1 184 ? 19.262 -12.084 -0.700 1.00 86.44 184 ARG A C 1
ATOM 1324 O O . ARG A 1 184 ? 19.171 -12.496 0.454 1.00 86.44 184 ARG A O 1
ATOM 1331 N N . PHE A 1 185 ? 18.224 -11.662 -1.415 1.00 63.56 185 PHE A N 1
ATOM 1332 C CA . PHE A 1 185 ? 16.834 -11.751 -0.957 1.00 63.56 185 PHE A CA 1
ATOM 1333 C C . PHE A 1 185 ? 16.120 -12.936 -1.603 1.00 63.56 185 PHE A C 1
ATOM 1335 O O . PHE A 1 185 ? 15.390 -13.653 -0.929 1.00 63.56 185 PHE A O 1
ATOM 1342 N N . HIS A 1 186 ? 16.376 -13.181 -2.886 1.00 74.06 186 HIS A N 1
ATOM 1343 C CA . HIS A 1 186 ? 15.864 -14.339 -3.617 1.00 74.06 186 HIS A CA 1
ATOM 1344 C C . HIS A 1 186 ? 16.798 -14.675 -4.799 1.00 74.06 186 HIS A C 1
ATOM 1346 O O . HIS A 1 186 ? 17.735 -13.915 -5.057 1.00 74.06 186 HIS A O 1
ATOM 1352 N N . PRO A 1 187 ? 16.596 -15.794 -5.530 1.00 72.75 187 PRO A N 1
ATOM 1353 C CA . PRO A 1 187 ? 17.531 -16.247 -6.570 1.00 72.75 187 PRO A CA 1
ATOM 1354 C C . PRO A 1 187 ? 17.833 -15.200 -7.650 1.00 72.75 187 PRO A C 1
ATOM 1356 O O . PRO A 1 187 ? 18.950 -15.125 -8.142 1.00 72.75 187 PRO A O 1
ATOM 1359 N N . TRP A 1 188 ? 16.853 -14.354 -7.967 1.00 73.31 188 TRP A N 1
ATOM 1360 C CA . TRP A 1 188 ? 16.922 -13.312 -8.997 1.00 73.31 188 TRP A CA 1
ATOM 1361 C C . TRP A 1 188 ? 17.286 -11.910 -8.471 1.00 73.31 188 TRP A C 1
ATOM 1363 O O . TRP A 1 188 ? 17.376 -10.983 -9.270 1.00 73.31 188 TRP A O 1
ATOM 1373 N N . TYR A 1 189 ? 17.508 -11.725 -7.159 1.00 76.06 189 TYR A N 1
ATOM 1374 C CA . TYR A 1 189 ? 17.783 -10.396 -6.591 1.00 76.06 189 TYR A CA 1
ATOM 1375 C C . TYR A 1 189 ? 18.611 -10.421 -5.297 1.00 76.06 189 TYR A C 1
ATOM 1377 O O . TYR A 1 189 ? 18.240 -11.036 -4.287 1.00 76.06 189 TYR A O 1
ATOM 1385 N N . SER A 1 190 ? 19.691 -9.643 -5.310 1.00 89.88 190 SER A N 1
ATOM 1386 C CA . SER A 1 190 ? 20.505 -9.282 -4.150 1.00 89.88 190 SER A CA 1
ATOM 1387 C C . SER A 1 190 ? 20.653 -7.764 -4.078 1.00 89.88 190 SER A C 1
ATOM 1389 O O . SER A 1 190 ? 20.843 -7.120 -5.107 1.00 89.88 190 SER A O 1
ATOM 1391 N N . GLN A 1 191 ? 20.604 -7.187 -2.878 1.00 91.50 191 GLN A N 1
ATOM 1392 C CA . GLN A 1 191 ? 20.652 -5.737 -2.666 1.00 91.50 191 GLN A CA 1
ATOM 1393 C C . GLN A 1 191 ? 21.783 -5.334 -1.716 1.00 91.50 191 GLN A C 1
ATOM 1395 O O . GLN A 1 191 ? 22.006 -5.997 -0.700 1.00 91.50 191 GLN A O 1
ATOM 1400 N N . CYS A 1 192 ? 22.445 -4.210 -2.000 1.00 91.44 192 CYS A N 1
ATOM 1401 C CA . CYS A 1 192 ? 23.387 -3.570 -1.091 1.00 91.44 192 CYS A CA 1
ATOM 1402 C C . CYS A 1 192 ? 22.658 -3.036 0.138 1.00 91.44 192 CYS A C 1
ATOM 1404 O O . CYS A 1 192 ? 21.855 -2.108 0.064 1.00 91.44 192 CYS A O 1
ATOM 1406 N N . ARG A 1 193 ? 22.939 -3.618 1.295 1.00 87.19 193 ARG A N 1
ATOM 1407 C CA . ARG A 1 193 ? 22.447 -3.159 2.599 1.00 87.19 193 ARG A CA 1
ATOM 1408 C C . ARG A 1 193 ? 23.617 -2.517 3.352 1.00 87.19 193 ARG A C 1
ATOM 1410 O O . ARG A 1 193 ? 24.758 -2.840 3.028 1.00 87.19 193 ARG A O 1
ATOM 1417 N N . PRO A 1 194 ? 23.403 -1.661 4.365 1.00 81.31 194 PRO A N 1
ATOM 1418 C CA . PRO A 1 194 ? 24.491 -1.208 5.219 1.00 81.31 194 PRO A CA 1
ATOM 1419 C C . PRO A 1 194 ? 25.229 -2.434 5.764 1.00 81.31 194 PRO A C 1
ATOM 1421 O O . PRO A 1 194 ? 24.606 -3.322 6.346 1.00 81.31 194 PRO A O 1
ATOM 1424 N N . ALA A 1 195 ? 26.548 -2.490 5.576 1.00 68.19 195 ALA A N 1
ATOM 1425 C CA . ALA A 1 195 ? 27.393 -3.513 6.189 1.00 68.19 195 ALA A CA 1
ATOM 1426 C C . ALA A 1 195 ? 27.398 -3.348 7.721 1.00 68.19 195 ALA A C 1
ATOM 1428 O O . ALA A 1 195 ? 27.774 -4.258 8.453 1.00 68.19 195 ALA A O 1
ATOM 1429 N N . GLY A 1 196 ? 26.889 -2.207 8.205 1.00 56.34 196 GLY A N 1
ATOM 1430 C CA . GLY A 1 196 ? 26.477 -1.944 9.579 1.00 56.34 196 GLY A CA 1
ATOM 1431 C C . GLY A 1 196 ? 25.225 -2.711 10.012 1.00 56.34 196 GLY A C 1
ATOM 1432 O O . GLY A 1 196 ? 24.294 -2.126 10.554 1.00 56.34 196 GLY A O 1
ATOM 1433 N N . GLY A 1 197 ? 25.226 -4.030 9.836 1.00 49.81 197 GLY A N 1
ATOM 1434 C CA . GLY A 1 197 ? 24.501 -4.956 10.699 1.00 49.81 197 GLY A CA 1
ATOM 1435 C C . GLY A 1 197 ? 25.377 -5.326 11.894 1.00 49.81 197 GLY A C 1
ATOM 1436 O O . GLY A 1 197 ? 25.780 -6.470 12.028 1.00 49.81 197 GLY A O 1
ATOM 1437 N N . GLY A 1 198 ? 25.716 -4.338 12.726 1.00 44.75 198 GLY A N 1
ATOM 1438 C CA . GLY A 1 198 ? 26.245 -4.544 14.070 1.00 44.75 198 GLY A CA 1
ATOM 1439 C C . GLY A 1 198 ? 27.601 -5.251 14.194 1.00 44.75 198 GLY A C 1
ATOM 1440 O O . GLY A 1 198 ? 27.666 -6.385 14.658 1.00 44.75 198 GLY A O 1
ATOM 1441 N N . ARG A 1 199 ? 28.684 -4.463 14.159 1.00 45.59 199 ARG A N 1
ATOM 1442 C CA . ARG A 1 199 ? 29.535 -4.450 15.358 1.00 45.59 199 ARG A CA 1
ATOM 1443 C C . ARG A 1 199 ? 28.700 -3.855 16.493 1.00 45.59 199 ARG A C 1
ATOM 1445 O O . ARG A 1 199 ? 28.899 -2.717 16.902 1.00 45.59 199 ARG A O 1
ATOM 1452 N N . ARG A 1 200 ? 27.775 -4.645 17.048 1.00 42.28 200 ARG A N 1
ATOM 1453 C CA . ARG A 1 200 ? 27.670 -4.597 18.497 1.00 42.28 200 ARG A CA 1
ATOM 1454 C C . ARG A 1 200 ? 29.049 -5.067 18.934 1.00 42.28 200 ARG A C 1
ATOM 1456 O O . ARG A 1 200 ? 29.452 -6.177 18.585 1.00 42.28 200 ARG A O 1
ATOM 1463 N N . ARG A 1 201 ? 29.784 -4.244 19.683 1.00 40.41 201 ARG A N 1
ATOM 1464 C CA . ARG A 1 201 ? 30.598 -4.827 20.752 1.00 40.41 201 ARG A CA 1
ATOM 1465 C C . ARG A 1 201 ? 29.699 -5.894 21.353 1.00 40.41 201 ARG A C 1
ATOM 1467 O O . ARG A 1 201 ? 28.622 -5.522 21.802 1.00 40.41 201 ARG A O 1
ATOM 1474 N N . ARG A 1 202 ? 30.025 -7.183 21.216 1.00 39.03 202 ARG A N 1
ATOM 1475 C CA . ARG A 1 202 ? 29.284 -8.239 21.904 1.00 39.03 202 ARG A CA 1
ATOM 1476 C C . ARG A 1 202 ? 29.205 -7.778 23.360 1.00 39.03 202 ARG A C 1
ATOM 1478 O O . ARG A 1 202 ? 30.253 -7.805 24.008 1.00 39.03 202 ARG A O 1
ATOM 1485 N N . PRO A 1 203 ? 28.053 -7.347 23.908 1.00 44.41 203 PRO A N 1
ATOM 1486 C CA . PRO A 1 203 ? 27.951 -7.487 25.332 1.00 44.41 203 PRO A CA 1
ATOM 1487 C C . PRO A 1 203 ? 27.870 -8.999 25.533 1.00 44.41 203 PRO A C 1
ATOM 1489 O O . PRO A 1 203 ? 27.136 -9.708 24.838 1.00 44.41 203 PRO A O 1
ATOM 1492 N N . ARG A 1 204 ? 28.746 -9.501 26.395 1.00 46.16 204 ARG A N 1
ATOM 1493 C CA . ARG A 1 204 ? 28.736 -10.869 26.914 1.00 46.16 204 ARG A CA 1
ATOM 1494 C C . ARG A 1 204 ? 27.292 -11.374 26.990 1.00 46.16 204 ARG A C 1
ATOM 1496 O O . ARG A 1 204 ? 26.494 -10.717 27.644 1.00 46.16 204 ARG A O 1
ATOM 1503 N N . ARG A 1 205 ? 26.976 -12.455 26.256 1.00 55.47 205 ARG A N 1
ATOM 1504 C CA . ARG A 1 205 ? 25.704 -13.212 26.252 1.00 55.47 205 ARG A CA 1
ATOM 1505 C C . ARG A 1 205 ? 24.586 -12.538 27.070 1.00 55.47 205 ARG A C 1
ATOM 1507 O O . ARG A 1 205 ? 24.325 -12.939 28.198 1.00 55.47 205 ARG A O 1
ATOM 1514 N N . GLN A 1 206 ? 23.958 -11.492 26.530 1.00 74.75 206 GLN A N 1
ATOM 1515 C CA . GLN A 1 206 ? 22.824 -10.870 27.213 1.00 74.75 206 GLN A CA 1
ATOM 1516 C C . GLN A 1 206 ? 21.600 -11.748 26.992 1.00 74.75 206 GLN A C 1
ATOM 1518 O O . GLN A 1 206 ? 21.061 -11.818 25.889 1.00 74.75 206 GLN A O 1
ATOM 1523 N N . CYS A 1 207 ? 21.207 -12.457 28.041 1.00 86.44 207 CYS A N 1
ATOM 1524 C CA . CYS A 1 207 ? 19.942 -13.164 28.086 1.00 86.44 207 CYS A CA 1
ATOM 1525 C C . CYS A 1 207 ? 18.765 -12.179 28.044 1.00 86.44 207 CYS A C 1
ATOM 1527 O O . CYS A 1 207 ? 18.900 -11.031 28.470 1.00 86.44 207 CYS A O 1
ATOM 1529 N N . ALA A 1 208 ? 17.614 -12.616 27.529 1.00 88.94 208 ALA A N 1
ATOM 1530 C CA . ALA A 1 208 ? 16.385 -11.833 27.579 1.00 88.94 208 ALA A CA 1
ATOM 1531 C C . ALA A 1 208 ? 16.038 -11.496 29.037 1.00 88.94 208 ALA A C 1
ATOM 1533 O O . ALA A 1 208 ? 16.128 -12.351 29.920 1.00 88.94 208 ALA A O 1
ATOM 1534 N N . GLY A 1 209 ? 15.649 -10.244 29.284 1.00 86.19 209 GLY A N 1
ATOM 1535 C CA . GLY A 1 209 ? 15.124 -9.824 30.582 1.00 86.19 209 GLY A CA 1
ATOM 1536 C C . GLY A 1 209 ? 13.799 -10.515 30.914 1.00 86.19 209 GLY A C 1
ATOM 1537 O O . GLY A 1 209 ? 13.208 -11.192 30.070 1.00 86.19 209 GLY A O 1
ATOM 1538 N N . LEU A 1 210 ? 13.315 -10.323 32.142 1.00 85.75 210 LEU A N 1
ATOM 1539 C CA . LEU A 1 210 ? 11.971 -10.737 32.546 1.00 85.75 210 LEU A CA 1
ATOM 1540 C C . LEU A 1 210 ? 10.938 -10.214 31.527 1.00 85.75 210 LEU A C 1
ATOM 1542 O O . LEU A 1 210 ? 11.004 -9.058 31.119 1.00 85.75 210 LEU A O 1
ATOM 1546 N N . TRP A 1 211 ? 10.031 -11.086 31.082 1.00 87.31 211 TRP A N 1
ATOM 1547 C CA . TRP A 1 211 ? 9.040 -10.846 30.020 1.00 87.31 211 TRP A CA 1
ATOM 1548 C C . TRP A 1 211 ? 9.587 -10.690 28.590 1.00 87.31 211 TRP A C 1
ATOM 1550 O O . TRP A 1 211 ? 8.805 -10.566 27.645 1.00 87.31 211 TRP A O 1
ATOM 1560 N N . GLY A 1 212 ? 10.903 -10.761 28.387 1.00 89.81 212 GLY A N 1
ATOM 1561 C CA . GLY A 1 212 ? 11.514 -10.733 27.059 1.00 89.81 212 GLY A CA 1
ATOM 1562 C C . GLY A 1 212 ? 11.279 -12.023 26.269 1.00 89.81 212 GLY A C 1
ATOM 1563 O O . GLY A 1 212 ? 11.189 -13.112 26.842 1.00 89.81 212 GLY A O 1
ATOM 1564 N N . GLN A 1 213 ? 11.211 -11.915 24.939 1.00 91.50 213 GLN A N 1
ATOM 1565 C CA . GLN A 1 213 ? 11.142 -13.084 24.062 1.00 91.50 213 GLN A CA 1
ATOM 1566 C C . GLN A 1 213 ? 12.471 -13.850 24.090 1.00 91.50 213 GLN A C 1
ATOM 1568 O O . GLN A 1 213 ? 13.534 -13.288 23.820 1.00 91.50 213 GLN A O 1
ATOM 1573 N N . CYS A 1 214 ? 12.393 -15.144 24.382 1.00 92.81 214 CYS A N 1
ATOM 1574 C CA . CYS A 1 214 ? 13.535 -16.046 24.527 1.00 92.81 214 CYS A CA 1
ATOM 1575 C C . CYS A 1 214 ? 13.510 -17.225 23.544 1.00 92.81 214 CYS A C 1
ATOM 1577 O O . CYS A 1 214 ? 14.326 -18.137 23.637 1.00 92.81 214 CYS A O 1
ATOM 1579 N N . GLY A 1 215 ? 12.556 -17.245 22.612 1.00 91.94 215 GLY A N 1
ATOM 1580 C CA . GLY A 1 215 ? 12.407 -18.322 21.641 1.00 91.94 215 GLY A CA 1
ATOM 1581 C C . GLY A 1 215 ? 11.195 -18.148 20.728 1.00 91.94 215 GLY A C 1
ATOM 1582 O O . GLY A 1 215 ? 10.439 -17.179 20.839 1.00 91.94 215 GLY A O 1
ATOM 1583 N N . GLY A 1 216 ? 11.035 -19.109 19.822 1.00 91.25 216 GLY A N 1
ATOM 1584 C CA . GLY A 1 216 ? 10.031 -19.115 18.761 1.00 91.25 216 GLY A CA 1
ATOM 1585 C C . GLY A 1 216 ? 10.656 -19.481 17.416 1.00 91.25 216 GLY A C 1
ATOM 1586 O O . GLY A 1 216 ? 11.817 -19.158 17.159 1.00 91.25 216 GLY A O 1
ATOM 1587 N N . GLN A 1 217 ? 9.911 -20.168 16.552 1.00 86.12 217 GLN A N 1
ATOM 1588 C CA . GLN A 1 217 ? 10.320 -20.408 15.171 1.00 86.12 217 GLN A CA 1
ATOM 1589 C C . GLN A 1 217 ? 10.622 -19.057 14.498 1.00 86.12 217 GLN A C 1
ATOM 1591 O O . GLN A 1 217 ? 9.810 -18.140 14.545 1.00 86.12 217 GLN A O 1
ATOM 1596 N N . LEU A 1 218 ? 11.820 -18.933 13.912 1.00 76.44 218 LEU A N 1
ATOM 1597 C CA . LEU A 1 218 ? 12.380 -17.701 13.325 1.00 76.44 218 LEU A CA 1
ATOM 1598 C C . LEU A 1 218 ? 12.815 -16.595 14.318 1.00 76.44 218 LEU A C 1
ATOM 1600 O O . LEU A 1 218 ? 13.171 -15.500 13.879 1.00 76.44 218 LEU A O 1
ATOM 1604 N N . HIS A 1 219 ? 12.864 -16.855 15.632 1.00 82.25 219 HIS A N 1
ATOM 1605 C CA . HIS A 1 219 ? 13.419 -15.902 16.607 1.00 82.25 219 HIS A CA 1
ATOM 1606 C C . HIS A 1 219 ? 14.940 -15.768 16.457 1.00 82.25 219 HIS A C 1
ATOM 1608 O O . HIS A 1 219 ? 15.680 -16.726 16.664 1.00 82.25 219 HIS A O 1
ATOM 1614 N N . ALA A 1 220 ? 15.413 -14.562 16.132 1.00 79.38 220 ALA A N 1
ATOM 1615 C CA . ALA A 1 220 ? 16.839 -14.242 15.985 1.00 79.38 220 ALA A CA 1
ATOM 1616 C C . ALA A 1 220 ? 17.454 -13.576 17.237 1.00 79.38 220 ALA A C 1
ATOM 1618 O O . ALA A 1 220 ? 18.597 -13.114 17.196 1.00 79.38 220 ALA A O 1
ATOM 1619 N N . GLY A 1 221 ? 16.680 -13.456 18.322 1.00 80.81 221 GLY A N 1
ATOM 1620 C CA . GLY A 1 221 ? 17.095 -12.824 19.575 1.00 80.81 221 GLY A CA 1
ATOM 1621 C C . GLY A 1 221 ? 17.743 -13.793 20.577 1.00 80.81 221 GLY A C 1
ATOM 1622 O O . GLY A 1 221 ? 18.119 -14.909 20.222 1.00 80.81 221 GLY A O 1
ATOM 1623 N N . PRO A 1 222 ? 17.903 -13.378 21.847 1.00 86.00 222 PRO A N 1
ATOM 1624 C CA . PRO A 1 222 ? 18.502 -14.222 22.880 1.00 86.00 222 PRO A CA 1
ATOM 1625 C C . PRO A 1 222 ? 17.656 -15.473 23.151 1.00 86.00 222 PRO A C 1
ATOM 1627 O O . PRO A 1 222 ? 16.430 -15.399 23.170 1.00 86.00 222 PRO A O 1
ATOM 1630 N N . THR A 1 223 ? 18.324 -16.605 23.390 1.00 89.69 223 THR A N 1
ATOM 1631 C CA . THR A 1 223 ? 17.705 -17.909 23.705 1.00 89.69 223 THR A CA 1
ATOM 1632 C C . THR A 1 223 ? 17.841 -18.314 25.175 1.00 89.69 223 THR A C 1
ATOM 1634 O O . THR A 1 223 ? 17.380 -19.375 25.585 1.00 89.69 223 THR A O 1
ATOM 1637 N N . CYS A 1 224 ? 18.473 -17.465 25.986 1.00 88.88 224 CYS A N 1
ATOM 1638 C CA . CYS A 1 224 ? 18.569 -17.610 27.434 1.00 88.88 224 CYS A CA 1
ATOM 1639 C C . CYS A 1 224 ? 17.808 -16.479 28.130 1.00 88.88 224 CYS A C 1
ATOM 1641 O O . CYS A 1 224 ? 17.590 -15.422 27.533 1.00 88.88 224 CYS A O 1
ATOM 1643 N N . CYS A 1 225 ? 17.436 -16.691 29.392 1.00 91.88 225 CYS A N 1
ATOM 1644 C CA . CYS A 1 225 ? 16.735 -15.720 30.230 1.00 91.88 225 CYS A CA 1
ATOM 1645 C C . CYS A 1 225 ? 17.626 -15.213 31.374 1.00 91.88 225 CYS A C 1
ATOM 1647 O O . CYS A 1 225 ? 18.557 -15.903 31.792 1.00 91.88 225 CYS A O 1
ATOM 1649 N N . ALA A 1 226 ? 17.388 -13.986 31.840 1.00 88.56 226 ALA A N 1
ATOM 1650 C CA . ALA A 1 226 ? 18.105 -13.402 32.970 1.00 88.56 226 ALA A CA 1
ATOM 1651 C C . ALA A 1 226 ? 17.979 -14.286 34.229 1.00 88.56 226 ALA A C 1
ATOM 1653 O O . ALA A 1 226 ? 17.017 -15.047 34.376 1.00 88.56 226 ALA A O 1
ATOM 1654 N N . ARG A 1 227 ? 18.948 -14.192 35.153 1.00 84.31 227 ARG A N 1
ATOM 1655 C CA . ARG A 1 227 ? 18.949 -14.975 36.406 1.00 84.31 227 ARG A CA 1
ATOM 1656 C C . ARG A 1 227 ? 17.589 -14.886 37.112 1.00 84.31 227 ARG A C 1
ATOM 1658 O O . ARG A 1 227 ? 17.019 -13.808 37.220 1.00 84.31 227 ARG A O 1
ATOM 1665 N N . GLY A 1 228 ? 17.088 -16.025 37.593 1.00 84.62 228 GLY A N 1
ATOM 1666 C CA . GLY A 1 228 ? 15.786 -16.113 38.271 1.00 84.62 228 GLY A CA 1
ATOM 1667 C C . GLY A 1 228 ? 14.573 -16.209 37.335 1.00 84.62 228 GLY A C 1
ATOM 1668 O O . GLY A 1 228 ? 13.439 -16.266 37.807 1.00 84.62 228 GLY A O 1
ATOM 1669 N N . THR A 1 229 ? 14.782 -16.268 36.016 1.00 90.88 229 THR A N 1
ATOM 1670 C CA . THR A 1 229 ? 13.704 -16.440 35.033 1.00 90.88 229 THR A CA 1
ATOM 1671 C C . THR A 1 229 ? 13.949 -17.650 34.135 1.00 90.88 229 THR A C 1
ATOM 1673 O O . THR A 1 229 ? 15.088 -18.058 33.910 1.00 90.88 229 THR A O 1
ATOM 1676 N N . VAL A 1 230 ? 12.867 -18.249 33.639 1.00 92.62 230 VAL A N 1
ATOM 1677 C CA . VAL A 1 230 ? 12.888 -19.436 32.776 1.00 92.62 230 VAL A CA 1
ATOM 1678 C C . VAL A 1 230 ? 12.171 -19.141 31.464 1.00 92.62 230 VAL A C 1
ATOM 1680 O O . VAL A 1 230 ? 11.120 -18.496 31.449 1.00 92.62 230 VAL A O 1
ATOM 1683 N N . CYS A 1 231 ? 12.739 -19.615 30.356 1.00 93.25 231 CYS A N 1
ATOM 1684 C CA . CYS A 1 231 ? 12.128 -19.468 29.043 1.00 93.25 231 CYS A CA 1
ATOM 1685 C C . CYS A 1 231 ? 10.938 -20.422 28.911 1.00 93.25 231 CYS A C 1
ATOM 1687 O O . CYS A 1 231 ? 11.126 -21.634 28.818 1.00 93.25 231 CYS A O 1
ATOM 1689 N N . ARG A 1 232 ? 9.708 -19.895 28.911 1.00 94.06 232 ARG A N 1
ATOM 1690 C CA . ARG A 1 232 ? 8.492 -20.694 28.706 1.00 94.06 232 ARG A CA 1
ATOM 1691 C C . ARG A 1 232 ? 7.974 -20.520 27.288 1.00 94.06 232 ARG A C 1
ATOM 1693 O O . ARG A 1 232 ? 7.736 -19.396 26.849 1.00 94.06 232 ARG A O 1
ATOM 1700 N N . ARG A 1 233 ? 7.766 -21.635 26.587 1.00 94.38 233 ARG A N 1
ATOM 1701 C CA . ARG A 1 233 ? 7.094 -21.651 25.284 1.00 94.38 233 ARG A CA 1
ATOM 1702 C C . ARG A 1 233 ? 5.602 -21.400 25.477 1.00 94.38 233 ARG A C 1
ATOM 1704 O O . ARG A 1 233 ? 4.970 -22.111 26.250 1.00 94.38 233 ARG A O 1
ATOM 1711 N N . PHE A 1 234 ? 5.057 -20.424 24.758 1.00 82.19 234 PHE A N 1
ATOM 1712 C CA . PHE A 1 234 ? 3.612 -20.181 24.696 1.00 82.19 234 PHE A CA 1
ATOM 1713 C C . PHE A 1 234 ? 3.017 -20.835 23.452 1.00 82.19 234 PHE A C 1
ATOM 1715 O O . PHE A 1 234 ? 1.998 -21.509 23.528 1.00 82.19 234 PHE A O 1
ATOM 1722 N N . HIS A 1 235 ? 3.691 -20.696 22.312 1.00 87.31 235 HIS A N 1
ATOM 1723 C CA . HIS A 1 235 ?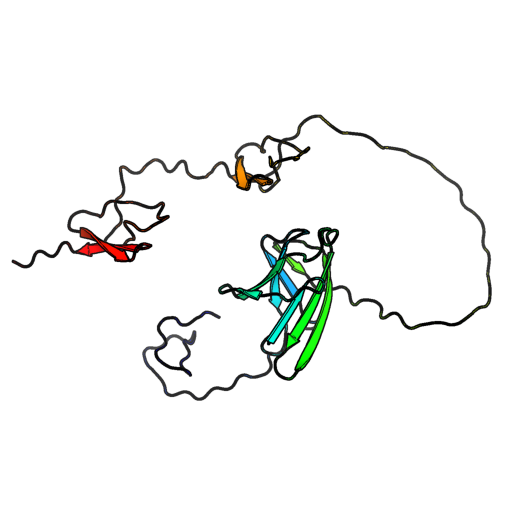 3.302 -21.328 21.052 1.00 87.31 235 HIS A CA 1
ATOM 1724 C C . HIS A 1 235 ? 4.538 -21.512 20.147 1.00 87.31 235 HIS A C 1
ATOM 1726 O O . HIS A 1 235 ? 5.617 -21.028 20.496 1.00 87.31 235 HIS A O 1
ATOM 1732 N N . PRO A 1 236 ? 4.439 -22.210 18.994 1.00 88.25 236 PRO A N 1
ATOM 1733 C CA . PRO A 1 236 ? 5.604 -22.539 18.159 1.00 88.25 236 PRO A CA 1
ATOM 1734 C C . PRO A 1 236 ? 6.460 -21.330 17.760 1.00 88.25 236 PRO A C 1
ATOM 1736 O O . PRO A 1 236 ? 7.681 -21.421 17.700 1.00 88.25 236 PRO A O 1
ATOM 1739 N N . TRP A 1 237 ? 5.823 -20.177 17.563 1.00 85.06 237 TRP A N 1
ATOM 1740 C CA . TRP A 1 237 ? 6.454 -18.920 17.149 1.00 85.06 237 TRP A CA 1
ATOM 1741 C C . TRP A 1 237 ? 6.878 -17.991 18.301 1.00 85.06 237 TRP A C 1
ATOM 1743 O O . TRP A 1 237 ? 7.470 -16.948 18.035 1.00 85.06 237 TRP A O 1
ATOM 1753 N N . TYR A 1 238 ? 6.604 -18.331 19.570 1.00 85.56 238 TYR A N 1
ATOM 1754 C CA . TYR A 1 238 ? 6.870 -17.431 20.701 1.00 85.56 238 TYR A CA 1
ATOM 1755 C C . TYR A 1 238 ? 7.131 -18.162 22.027 1.00 85.56 238 TYR A C 1
ATOM 1757 O O . TYR A 1 238 ? 6.303 -18.935 22.523 1.00 85.56 238 TYR A O 1
ATOM 1765 N N . SER A 1 239 ? 8.265 -17.830 22.644 1.00 94.81 239 SER A N 1
ATOM 1766 C CA . SER A 1 239 ? 8.616 -18.180 24.023 1.00 94.81 239 SER A CA 1
ATOM 1767 C C . SER A 1 239 ? 9.027 -16.925 24.788 1.00 94.81 239 SER A C 1
ATOM 1769 O O . SER A 1 239 ? 9.726 -16.075 24.238 1.00 94.81 239 SER A O 1
ATOM 1771 N N . GLN A 1 240 ? 8.654 -16.824 26.062 1.00 94.81 240 GLN A N 1
ATOM 1772 C CA . GLN A 1 240 ? 8.899 -15.647 26.900 1.00 94.81 240 GLN A CA 1
ATOM 1773 C C . GLN A 1 240 ? 9.587 -16.025 28.217 1.00 94.81 240 GLN A C 1
ATOM 1775 O O . GLN A 1 240 ? 9.254 -17.046 28.826 1.00 94.81 240 GLN A O 1
ATOM 1780 N N . CYS A 1 241 ? 10.511 -15.186 28.693 1.00 95.00 241 CYS A N 1
ATOM 1781 C CA . CYS A 1 241 ? 11.091 -15.309 30.028 1.00 95.00 241 CYS A CA 1
ATOM 1782 C C . CYS A 1 241 ? 10.036 -15.005 31.093 1.00 95.00 241 CYS A C 1
ATOM 1784 O O . CYS A 1 241 ? 9.555 -13.878 31.209 1.00 95.00 241 CYS A O 1
ATOM 1786 N N . ARG A 1 242 ? 9.673 -16.011 31.885 1.00 92.81 242 ARG A N 1
ATOM 1787 C CA . ARG A 1 242 ? 8.740 -15.888 33.015 1.00 92.81 242 ARG A CA 1
ATOM 1788 C C . ARG A 1 242 ? 9.518 -16.053 34.325 1.00 92.81 242 ARG A C 1
ATOM 1790 O O . ARG A 1 242 ? 10.581 -16.678 34.300 1.00 92.81 242 ARG A O 1
ATOM 1797 N N . PRO A 1 243 ? 9.012 -15.565 35.471 1.00 91.00 243 PRO A N 1
ATOM 1798 C CA . PRO A 1 243 ? 9.590 -15.889 36.767 1.00 91.00 243 PRO A CA 1
ATOM 1799 C C . PRO A 1 243 ? 9.725 -17.407 36.896 1.00 91.00 243 PRO A C 1
ATOM 1801 O O . PRO A 1 243 ? 8.754 -18.143 36.672 1.00 91.00 243 PRO A O 1
ATOM 1804 N N . ALA A 1 244 ? 10.930 -17.879 37.213 1.00 79.12 244 ALA A N 1
ATOM 1805 C CA . ALA A 1 244 ? 11.130 -19.257 37.625 1.00 79.12 244 ALA A CA 1
ATOM 1806 C C . ALA A 1 244 ? 10.514 -19.346 39.020 1.00 79.12 244 ALA A C 1
ATOM 1808 O O . ALA A 1 244 ? 11.182 -19.035 39.998 1.00 79.12 244 ALA A O 1
ATOM 1809 N N . ARG A 1 245 ? 9.199 -19.589 39.095 1.00 75.81 245 ARG A N 1
ATOM 1810 C CA . ARG A 1 245 ? 8.449 -19.620 40.355 1.00 75.81 245 ARG A CA 1
ATOM 1811 C C . ARG A 1 245 ? 9.259 -20.401 41.397 1.00 75.81 245 ARG A C 1
ATOM 1813 O O . ARG A 1 245 ? 9.452 -21.600 41.235 1.00 75.81 245 ARG A O 1
ATOM 1820 N N . ARG A 1 246 ? 9.728 -19.708 42.435 1.00 52.62 246 ARG A N 1
ATOM 1821 C CA . ARG A 1 246 ? 10.007 -20.298 43.740 1.00 52.62 246 ARG A CA 1
ATOM 1822 C C . ARG A 1 246 ? 8.835 -19.888 44.610 1.00 52.62 246 ARG A C 1
ATOM 1824 O O . ARG A 1 246 ? 8.800 -18.757 45.072 1.00 52.62 246 ARG A O 1
ATOM 1831 N N . TRP A 1 247 ? 7.843 -20.762 44.697 1.00 43.97 247 TRP A N 1
ATOM 1832 C CA . TRP A 1 247 ? 6.995 -20.855 45.877 1.00 43.97 247 TRP A CA 1
ATOM 1833 C C . TRP A 1 247 ? 7.416 -22.153 46.557 1.00 43.97 247 TRP A C 1
ATOM 1835 O O . TRP A 1 247 ? 7.013 -23.237 46.139 1.00 43.97 247 TRP A O 1
ATOM 1845 N N . ALA A 1 248 ? 8.355 -22.005 47.479 1.00 35.44 248 ALA A N 1
ATOM 1846 C CA . ALA A 1 248 ? 8.262 -22.535 48.827 1.00 35.44 248 ALA A CA 1
ATOM 1847 C C . ALA A 1 248 ? 8.670 -21.363 49.724 1.00 35.44 248 ALA A C 1
ATOM 1849 O O . ALA A 1 248 ? 9.674 -20.702 49.355 1.00 35.44 248 ALA A O 1
#

Radius of gyration: 27.45 Å; chains: 1; bounding box: 56×51×92 Å

Organism: Porphyra umbilicalis (NCBI:txid2786)